Protein AF-A0A932JJ40-F1 (afdb_monomer_lite)

Sequence (281 aa):
MRSLLAMALSLVLFGGTTLVAQPYEGFRGMSLTFDSDRVFYLSPKDRVDVIVVFNRMGKTAKRQATSGTMLKMIRVIDLKPSESDPGKTIVYFQLNPAEAEFLEAASHYGSLWLSLRKAGDVEDAPMQFLNWSMILESELSIVRADAKPTQRILTRGGRASDAVLAEVGGRMRESYPALSVPLASDKAMFVRPGDRIDVLATVRAGTKSHPITVTVLQNIPVLDNRKSETEAGQNILLLALNFGEIQYAALAWDTAEIQILSRHKSDEQTSRRDPVNLDKW

Radius of gyration: 23.43 Å; chains: 1; bounding box: 99×76×43 Å

Foldseek 3Di:
DDDDDDPDPDDDPDDDPPPQADADPQKDKDKDKDFCLFCVLDDAFWFKWKKFWAWDQDPPRDTWIKMDGQDGRWGFRHKAQDPVANRMIITITIGHPVRNVSVVVRVVGGDMHIWTAAVPPPDDDDDDIDIPVCLVVVVVVVVPDPDDPPPPPPDDDDPPPDDDPDDDDNHDPDRFIKTKAKDFCVLCVPDAQQWFKWKKWWAAPDDPGDIDIDTLDGRWGWHHWAARPNDPRMIITIIGHHPVSVRSRVRRRVGTDMHMDIDDPVVVPPPDDDPDPPPPD

Secondary structure (DSSP, 8-state):
----S--------------PPPPPTT-EEEEEEEEGGGTTT--TT-EEEEEEEEEEE-SSS-EEEEEEEEEEEEEEEEEEE-SS-TTEEEEEEEE-HHHHHHHHHHHHHSEEEEEEPPTT---------EEHHHHHHHHHHHTTS----------S-----S--S---SS---SS--EEEEEEEHHHHTT--TT-EEEEEEEE-SSTTSPPEEEEEEEEEEEEEEEE-SSSTTEEEEEEE--HHHHHHHHHHHHHSEEEEEEEPGGGGGTT-PPP--GGG-

Structure (mmCIF, N/CA/C/O backbone):
data_AF-A0A932JJ40-F1
#
_entry.id   AF-A0A932JJ40-F1
#
loop_
_atom_site.group_PDB
_atom_site.id
_atom_site.type_symbol
_atom_site.label_atom_id
_atom_site.label_alt_id
_atom_site.label_comp_id
_atom_site.label_asym_id
_atom_site.label_entity_id
_atom_site.label_seq_id
_atom_site.pdbx_PDB_ins_code
_atom_site.Cartn_x
_atom_site.Cartn_y
_atom_site.Cartn_z
_atom_site.occupancy
_atom_site.B_iso_or_equiv
_atom_site.auth_seq_id
_atom_site.auth_comp_id
_atom_site.auth_asym_id
_atom_site.auth_atom_id
_atom_site.pdbx_PDB_model_num
ATOM 1 N N . MET A 1 1 ? 53.000 -48.593 1.238 1.00 44.38 1 MET A N 1
ATOM 2 C CA . MET A 1 1 ? 52.845 -47.208 0.741 1.00 44.38 1 MET A CA 1
ATOM 3 C C . MET A 1 1 ? 51.345 -46.941 0.624 1.00 44.38 1 MET A C 1
ATOM 5 O O . MET A 1 1 ? 50.766 -47.246 -0.399 1.00 44.38 1 MET A O 1
ATOM 9 N N . ARG A 1 2 ? 50.574 -46.761 1.703 1.00 35.88 2 ARG A N 1
ATOM 10 C CA . ARG A 1 2 ? 50.437 -45.566 2.560 1.00 35.88 2 ARG A CA 1
ATOM 11 C C . ARG A 1 2 ? 50.460 -44.237 1.794 1.00 35.88 2 ARG A C 1
ATOM 13 O O . ARG A 1 2 ? 51.531 -43.803 1.405 1.00 35.88 2 ARG A O 1
ATOM 20 N N . SER A 1 3 ? 49.275 -43.617 1.772 1.00 42.09 3 SER A N 1
ATOM 21 C CA . SER A 1 3 ? 49.006 -42.175 1.855 1.00 42.09 3 SER A CA 1
ATOM 22 C C . SER A 1 3 ? 49.379 -41.305 0.657 1.00 42.09 3 SER A C 1
ATOM 24 O O . SER A 1 3 ? 50.559 -41.153 0.378 1.00 42.09 3 SER A O 1
ATOM 26 N N . LEU A 1 4 ? 48.355 -40.681 0.054 1.00 37.31 4 LEU A N 1
ATOM 27 C CA . LEU A 1 4 ? 48.314 -39.325 -0.540 1.00 37.31 4 LEU A CA 1
ATOM 28 C C . LEU A 1 4 ? 47.417 -39.299 -1.787 1.00 37.31 4 LEU A C 1
ATOM 30 O O . LEU A 1 4 ? 47.923 -39.165 -2.889 1.00 37.31 4 LEU A O 1
ATOM 34 N N . LEU A 1 5 ? 46.091 -39.424 -1.637 1.00 36.44 5 LEU A N 1
ATOM 35 C CA . LEU A 1 5 ? 45.153 -38.832 -2.612 1.00 36.44 5 LEU A CA 1
ATOM 36 C C . LEU A 1 5 ? 43.708 -38.737 -2.081 1.00 36.44 5 LEU A C 1
ATOM 38 O O . LEU A 1 5 ? 42.746 -39.044 -2.774 1.00 36.44 5 LEU A O 1
ATOM 42 N N . ALA A 1 6 ? 43.539 -38.334 -0.824 1.00 40.09 6 ALA A N 1
ATOM 43 C CA . ALA A 1 6 ? 42.223 -38.038 -0.255 1.00 40.09 6 ALA A CA 1
ATOM 44 C C . ALA A 1 6 ? 42.314 -36.761 0.584 1.00 40.09 6 ALA A C 1
ATOM 46 O O . ALA A 1 6 ? 42.173 -36.790 1.800 1.00 40.09 6 ALA A O 1
ATOM 47 N N . MET A 1 7 ? 42.662 -35.640 -0.055 1.00 37.34 7 MET A N 1
ATOM 48 C CA . MET A 1 7 ? 42.667 -34.337 0.613 1.00 37.34 7 MET A CA 1
ATOM 49 C C . MET A 1 7 ? 42.581 -33.183 -0.397 1.00 37.34 7 MET A C 1
ATOM 51 O O . MET A 1 7 ? 43.520 -32.421 -0.572 1.00 37.34 7 MET A O 1
ATOM 55 N N . ALA A 1 8 ? 41.452 -33.080 -1.101 1.00 35.03 8 ALA A N 1
ATOM 56 C CA . ALA A 1 8 ? 41.041 -31.853 -1.796 1.00 35.03 8 ALA A CA 1
ATOM 57 C C . ALA A 1 8 ? 39.538 -31.892 -2.127 1.00 35.03 8 ALA A C 1
ATOM 59 O O . ALA A 1 8 ? 39.127 -31.659 -3.257 1.00 35.03 8 ALA A O 1
ATOM 60 N N . LEU A 1 9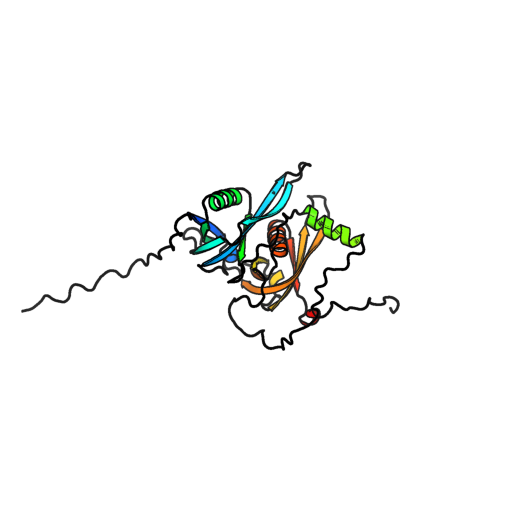 ? 38.700 -32.236 -1.149 1.00 35.97 9 LEU A N 1
ATOM 61 C CA . LEU A 1 9 ? 37.258 -32.017 -1.255 1.00 35.97 9 LEU A CA 1
ATOM 62 C C . LEU A 1 9 ? 36.716 -31.599 0.110 1.00 35.97 9 LEU A C 1
ATOM 64 O O . LEU A 1 9 ? 36.022 -32.338 0.795 1.00 35.97 9 LEU A O 1
ATOM 68 N N . SER A 1 10 ? 37.126 -30.411 0.536 1.00 35.56 10 SER A N 1
ATOM 69 C CA . SER A 1 10 ? 36.467 -29.688 1.618 1.00 35.56 10 SER A CA 1
ATOM 70 C C . SER A 1 10 ? 36.607 -28.199 1.325 1.00 35.56 10 SER A C 1
ATOM 72 O O . SER A 1 10 ? 37.383 -27.482 1.951 1.00 35.56 10 SER A O 1
ATOM 74 N N . LEU A 1 11 ? 35.919 -27.754 0.269 1.00 34.41 11 LEU A N 1
ATOM 75 C CA . LEU A 1 11 ? 35.698 -26.336 0.020 1.00 34.41 11 LEU A CA 1
ATOM 76 C C . LEU A 1 11 ? 34.328 -25.985 0.605 1.00 34.41 11 LEU A C 1
ATOM 78 O O . LEU A 1 11 ? 33.295 -26.164 -0.029 1.00 34.41 11 LEU A O 1
ATOM 82 N N . VAL A 1 12 ? 34.372 -25.609 1.882 1.00 35.66 12 VAL A N 1
ATOM 83 C CA . VAL A 1 12 ? 33.490 -24.675 2.594 1.00 35.66 12 VAL A CA 1
ATOM 84 C C . VAL A 1 12 ? 32.181 -24.334 1.861 1.00 35.66 12 VAL A C 1
ATOM 86 O O . VAL A 1 12 ? 32.089 -23.366 1.113 1.00 35.66 12 VAL A O 1
ATOM 89 N N . LEU A 1 13 ? 31.138 -25.113 2.150 1.00 39.47 13 LEU A N 1
ATOM 90 C CA . LEU A 1 13 ? 29.737 -24.711 2.013 1.00 39.47 13 LEU A CA 1
ATOM 91 C C . LEU A 1 13 ? 29.382 -23.796 3.193 1.00 39.47 13 LEU A C 1
ATOM 93 O O . LEU A 1 13 ? 28.785 -24.251 4.159 1.00 39.47 13 LEU A O 1
ATOM 97 N N . PHE A 1 14 ? 29.773 -22.524 3.150 1.00 39.38 14 PHE A N 1
ATOM 98 C CA . PHE A 1 14 ? 29.237 -21.503 4.056 1.00 39.38 14 PHE A CA 1
ATOM 99 C C . PHE A 1 14 ? 29.222 -20.143 3.357 1.00 39.38 14 PHE A C 1
ATOM 101 O O . PHE A 1 14 ? 30.263 -19.640 2.948 1.00 39.38 14 PHE A O 1
ATOM 108 N N . GLY A 1 15 ? 28.027 -19.557 3.246 1.00 34.84 15 GLY A N 1
ATOM 109 C CA . GLY A 1 15 ? 27.818 -18.190 2.766 1.00 34.84 15 GLY A CA 1
ATOM 110 C C . GLY A 1 15 ? 27.342 -18.111 1.320 1.00 34.84 15 GLY A C 1
ATOM 111 O O . GLY A 1 15 ? 28.085 -17.684 0.442 1.00 34.84 15 GLY A O 1
ATOM 112 N N . GLY A 1 16 ? 26.086 -18.489 1.067 1.00 36.50 16 GLY A N 1
ATOM 113 C CA . GLY A 1 16 ? 25.404 -18.107 -0.166 1.00 36.50 16 GLY A CA 1
ATOM 114 C C . GLY A 1 16 ? 25.260 -16.589 -0.206 1.00 36.50 16 GLY A C 1
ATOM 115 O O . GLY A 1 16 ? 24.314 -16.039 0.347 1.00 36.50 16 GLY A O 1
ATOM 116 N N . THR A 1 17 ? 26.209 -15.898 -0.831 1.00 40.22 17 THR A N 1
ATOM 117 C CA . THR A 1 17 ? 26.037 -14.505 -1.223 1.00 40.22 17 THR A CA 1
ATOM 118 C C . THR A 1 17 ? 24.987 -14.484 -2.325 1.00 40.22 17 THR A C 1
ATOM 120 O O . THR A 1 17 ? 25.280 -14.694 -3.500 1.00 40.22 17 THR A O 1
ATOM 123 N N . THR A 1 18 ? 23.724 -14.276 -1.953 1.00 49.81 18 THR A N 1
ATOM 124 C CA . THR A 1 18 ? 22.674 -13.968 -2.923 1.00 49.81 18 THR A CA 1
ATOM 125 C C . THR A 1 18 ? 23.066 -12.647 -3.573 1.00 49.81 18 THR A C 1
ATOM 127 O O . THR A 1 18 ? 22.883 -11.578 -2.976 1.00 49.81 18 THR A O 1
ATOM 130 N N . LEU A 1 19 ? 23.696 -12.736 -4.749 1.00 50.38 19 LEU A N 1
ATOM 131 C CA . LEU A 1 19 ? 24.023 -11.598 -5.595 1.00 50.38 19 LEU A CA 1
ATOM 132 C C . LEU A 1 19 ? 22.734 -10.803 -5.790 1.00 50.38 19 LEU A C 1
ATOM 134 O O . LEU A 1 19 ? 21.818 -11.266 -6.468 1.00 50.38 19 LEU A O 1
ATOM 138 N N . VAL A 1 20 ? 22.662 -9.626 -5.165 1.00 58.69 20 VAL A N 1
ATOM 139 C CA . VAL A 1 20 ? 21.628 -8.643 -5.489 1.00 58.69 20 VAL A CA 1
ATOM 140 C C . VAL A 1 20 ? 21.797 -8.363 -6.976 1.00 58.69 20 VAL A C 1
ATOM 142 O O . VAL A 1 20 ? 22.905 -8.040 -7.416 1.00 58.69 20 VAL A O 1
ATOM 145 N N . ALA A 1 21 ? 20.741 -8.573 -7.761 1.00 69.00 21 ALA A N 1
ATOM 146 C CA . ALA A 1 21 ? 20.813 -8.362 -9.200 1.00 69.00 21 ALA A CA 1
ATOM 147 C C . ALA A 1 21 ? 21.314 -6.933 -9.480 1.00 69.00 21 ALA A C 1
ATOM 149 O O . ALA A 1 21 ? 20.865 -5.970 -8.862 1.00 69.00 21 ALA A O 1
ATOM 150 N N . GLN A 1 22 ? 22.302 -6.782 -10.363 1.00 74.62 22 GLN A N 1
ATOM 151 C CA . GLN A 1 22 ? 22.843 -5.455 -10.650 1.00 74.62 22 GLN A CA 1
ATOM 152 C C . GLN A 1 22 ? 21.863 -4.645 -11.516 1.00 74.62 22 GLN A C 1
ATOM 154 O O . GLN A 1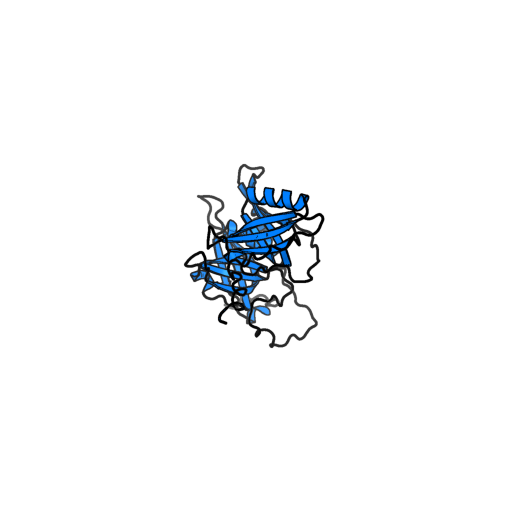 22 ? 21.221 -5.221 -12.401 1.00 74.62 22 GLN A O 1
ATOM 159 N N . PRO A 1 23 ? 21.741 -3.321 -11.295 1.00 78.25 23 PRO A N 1
ATOM 160 C CA . PRO A 1 23 ? 20.997 -2.440 -12.192 1.00 78.25 23 PRO A CA 1
ATOM 161 C C . PRO A 1 23 ? 21.565 -2.493 -13.616 1.00 78.25 23 PRO A C 1
ATOM 163 O O . PRO A 1 23 ? 22.769 -2.673 -13.798 1.00 78.25 23 PRO A O 1
ATOM 166 N N . TYR A 1 24 ? 20.720 -2.287 -14.631 1.00 80.62 24 TYR A N 1
ATOM 167 C CA . TYR A 1 24 ? 21.200 -2.119 -16.007 1.00 80.62 24 TYR A CA 1
ATOM 168 C C . TYR A 1 24 ? 22.056 -0.855 -16.165 1.00 80.62 24 TYR A C 1
ATOM 170 O O . TYR A 1 24 ? 21.987 0.079 -15.361 1.00 80.62 24 TYR A O 1
ATOM 178 N N . GLU A 1 25 ? 22.823 -0.803 -17.252 1.00 78.94 25 GLU A N 1
ATOM 179 C CA . GLU A 1 25 ? 23.567 0.391 -17.645 1.00 78.94 25 GLU A CA 1
ATOM 180 C C . GLU A 1 25 ? 22.641 1.619 -17.728 1.00 78.94 25 GLU A C 1
ATOM 182 O O . GLU A 1 25 ? 21.519 1.543 -18.230 1.00 78.94 25 GLU A O 1
ATOM 187 N N . GLY A 1 26 ? 23.090 2.748 -17.172 1.00 79.19 26 GLY A N 1
ATOM 188 C CA . GLY A 1 26 ? 22.300 3.982 -17.082 1.00 79.19 26 GLY A CA 1
ATOM 189 C C . GLY A 1 26 ? 21.305 4.044 -15.915 1.00 79.19 26 GLY A C 1
ATOM 190 O O . GLY A 1 26 ? 20.807 5.127 -15.612 1.00 79.19 26 GLY A O 1
ATOM 191 N N . PHE A 1 27 ? 21.068 2.937 -15.205 1.00 89.44 27 PHE A N 1
ATOM 192 C CA . PHE A 1 27 ? 20.221 2.898 -14.011 1.00 89.44 27 PHE A CA 1
ATOM 193 C C . PHE A 1 27 ? 21.052 2.935 -12.714 1.00 89.44 27 PHE A C 1
ATOM 195 O O . PHE A 1 27 ? 22.286 2.870 -12.702 1.00 89.44 27 PHE A O 1
ATOM 202 N N . ARG A 1 28 ? 20.355 3.105 -11.594 1.00 86.50 28 ARG A N 1
ATOM 203 C CA . ARG A 1 28 ? 20.842 3.120 -10.217 1.00 86.50 28 ARG A CA 1
ATOM 204 C C . ARG A 1 28 ? 20.049 2.094 -9.418 1.00 86.50 28 ARG A C 1
ATOM 206 O O . ARG A 1 28 ? 18.856 1.901 -9.649 1.00 86.50 28 ARG A O 1
ATOM 213 N N . GLY A 1 29 ? 20.737 1.427 -8.500 1.00 90.88 29 GLY A N 1
ATOM 214 C CA . GLY A 1 29 ? 20.112 0.597 -7.481 1.00 90.88 29 GLY A CA 1
ATOM 215 C C . GLY A 1 29 ? 19.870 1.457 -6.253 1.00 90.88 29 GLY A C 1
ATOM 216 O O . GLY A 1 29 ? 20.809 2.087 -5.773 1.00 90.88 29 GLY A O 1
ATOM 217 N N . MET A 1 30 ? 18.640 1.492 -5.760 1.00 94.19 30 MET A N 1
ATOM 218 C CA . MET A 1 30 ? 18.298 2.185 -4.519 1.00 94.19 30 MET A CA 1
ATOM 219 C C . MET A 1 30 ? 17.510 1.242 -3.622 1.00 94.19 30 MET A C 1
ATOM 221 O O . MET A 1 30 ? 16.666 0.500 -4.113 1.00 94.19 30 MET A O 1
ATOM 225 N N . SER A 1 31 ? 17.777 1.256 -2.322 1.00 94.00 31 SER A N 1
ATOM 226 C CA . SER A 1 31 ? 17.055 0.433 -1.353 1.00 94.00 31 SER A CA 1
ATOM 227 C C . SER A 1 31 ? 16.227 1.299 -0.420 1.00 94.00 31 SER A C 1
ATOM 229 O O . SER A 1 31 ? 16.754 2.264 0.129 1.00 94.00 31 SER A O 1
ATOM 231 N N . LEU A 1 32 ? 14.978 0.910 -0.182 1.00 95.06 32 LEU A N 1
ATOM 232 C CA . LEU A 1 32 ? 14.152 1.464 0.888 1.00 95.06 32 LEU A CA 1
ATOM 233 C C . LEU A 1 32 ? 13.601 0.343 1.760 1.00 95.06 32 LEU A C 1
ATOM 235 O O . LEU A 1 32 ? 13.390 -0.778 1.299 1.00 95.06 32 LEU A O 1
ATOM 239 N N . THR A 1 33 ? 13.342 0.671 3.017 1.00 95.19 33 THR A N 1
ATOM 240 C CA . THR A 1 33 ? 12.813 -0.267 4.002 1.00 95.19 33 THR A CA 1
ATOM 241 C C . THR A 1 33 ? 11.312 -0.056 4.160 1.00 95.19 33 THR A C 1
ATOM 243 O O . THR A 1 33 ? 10.865 1.060 4.414 1.00 95.19 33 THR A O 1
ATOM 246 N N . PHE A 1 34 ? 10.540 -1.133 4.045 1.00 94.75 34 PHE A N 1
ATOM 247 C CA . PHE A 1 34 ? 9.089 -1.150 4.233 1.00 94.75 34 PHE A CA 1
ATOM 248 C C . PHE A 1 34 ? 8.712 -2.146 5.326 1.00 94.75 34 PHE A C 1
ATOM 250 O O . PHE A 1 34 ? 9.488 -3.049 5.632 1.00 94.75 34 PHE A O 1
ATOM 257 N N . ASP A 1 35 ? 7.510 -2.019 5.887 1.00 93.62 35 ASP A N 1
ATOM 258 C CA . ASP A 1 35 ? 6.914 -3.101 6.680 1.00 93.62 35 ASP A CA 1
ATOM 259 C C . ASP A 1 35 ? 6.799 -4.351 5.807 1.00 93.62 35 ASP A C 1
ATOM 261 O O . ASP A 1 35 ? 6.310 -4.261 4.678 1.00 93.62 35 ASP A O 1
ATOM 265 N N . SER A 1 36 ? 7.230 -5.509 6.309 1.00 92.12 36 SER A N 1
ATOM 266 C CA . SER A 1 36 ? 7.169 -6.771 5.556 1.00 92.12 36 SER A CA 1
ATOM 267 C C . SER A 1 36 ? 5.750 -7.077 5.079 1.00 92.12 36 SER A C 1
ATOM 269 O O . SER A 1 36 ? 5.525 -7.456 3.928 1.00 92.12 36 SER A O 1
ATOM 271 N N . ASP A 1 37 ? 4.776 -6.765 5.922 1.00 91.50 37 ASP A N 1
ATOM 272 C CA . ASP A 1 37 ? 3.352 -6.867 5.638 1.00 91.50 37 ASP A CA 1
ATOM 273 C C . ASP A 1 37 ? 2.859 -5.943 4.513 1.00 91.50 37 ASP A C 1
ATOM 275 O O . ASP A 1 37 ? 1.828 -6.208 3.901 1.00 91.50 37 ASP A O 1
ATOM 279 N N . ARG A 1 38 ? 3.581 -4.869 4.182 1.00 90.56 38 ARG A N 1
ATOM 280 C CA . ARG A 1 38 ? 3.220 -3.976 3.068 1.00 90.56 38 ARG A CA 1
ATOM 281 C C . ARG A 1 38 ? 3.789 -4.410 1.723 1.00 90.56 38 ARG A C 1
ATOM 283 O O . ARG A 1 38 ? 3.469 -3.810 0.698 1.00 90.56 38 ARG A O 1
ATOM 290 N N . VAL A 1 39 ? 4.681 -5.397 1.714 1.00 93.38 39 VAL A N 1
ATOM 291 C CA . VAL A 1 39 ? 5.430 -5.786 0.510 1.00 93.38 39 VAL A CA 1
ATOM 292 C C . VAL A 1 39 ? 5.499 -7.295 0.298 1.00 93.38 39 VAL A C 1
ATOM 294 O O . VAL A 1 39 ? 6.135 -7.737 -0.652 1.00 93.38 39 VAL A O 1
ATOM 297 N N . PHE A 1 40 ? 4.809 -8.098 1.116 1.00 90.31 40 PHE A N 1
ATOM 298 C CA . PHE A 1 40 ? 4.851 -9.568 1.056 1.00 90.31 40 PHE A CA 1
ATOM 299 C C . PHE A 1 40 ? 4.470 -10.161 -0.310 1.00 90.31 40 PHE A C 1
ATOM 301 O O . PHE A 1 40 ? 4.797 -11.309 -0.601 1.00 90.31 40 PHE A O 1
ATOM 308 N N . TYR A 1 41 ? 3.689 -9.429 -1.106 1.00 90.00 41 TYR A N 1
ATOM 309 C CA . TYR A 1 41 ? 3.170 -9.869 -2.402 1.00 90.00 41 TYR A CA 1
ATOM 310 C C . TYR A 1 41 ? 4.106 -9.500 -3.556 1.00 90.00 41 TYR A C 1
ATOM 312 O O . TYR A 1 41 ? 3.840 -9.883 -4.693 1.00 90.00 41 TYR A O 1
ATOM 320 N N . LEU A 1 42 ? 5.181 -8.761 -3.273 1.00 94.06 42 LEU A N 1
ATOM 321 C CA . LEU A 1 42 ? 6.177 -8.382 -4.259 1.00 94.06 42 LEU A CA 1
ATOM 322 C C . LEU A 1 42 ? 7.204 -9.495 -4.452 1.00 94.06 42 LEU A C 1
ATOM 324 O O . LEU A 1 42 ? 7.635 -10.166 -3.516 1.00 94.06 42 LEU A O 1
ATOM 328 N N . SER A 1 43 ? 7.633 -9.648 -5.694 1.00 92.88 43 SER A N 1
ATOM 329 C CA . SER A 1 43 ? 8.696 -10.542 -6.126 1.00 92.88 43 SER A CA 1
ATOM 330 C C . SER A 1 43 ? 9.753 -9.776 -6.926 1.00 92.88 43 SER A C 1
ATOM 332 O O . SER A 1 43 ? 9.458 -8.749 -7.547 1.00 92.88 43 SER A O 1
ATOM 334 N N . PRO A 1 44 ? 11.002 -10.270 -6.980 1.00 92.44 44 PRO A N 1
ATOM 335 C CA . PRO A 1 44 ? 11.994 -9.735 -7.902 1.00 92.44 44 PRO A CA 1
ATOM 336 C C . PRO A 1 44 ? 11.452 -9.695 -9.337 1.00 92.44 44 PRO A C 1
ATOM 338 O O . PRO A 1 44 ? 10.836 -10.655 -9.804 1.00 9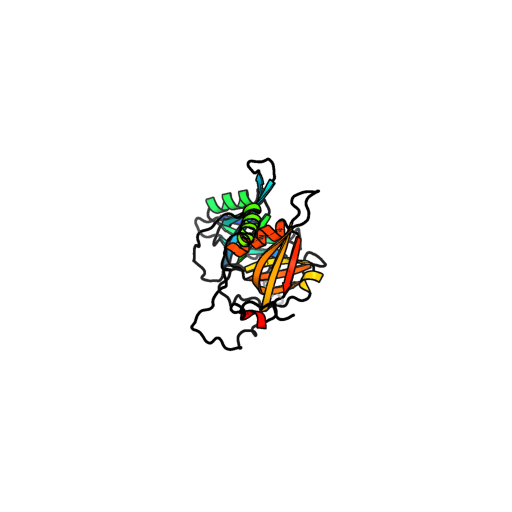2.44 44 PRO A O 1
ATOM 341 N N . LYS A 1 45 ? 11.760 -8.610 -10.057 1.00 89.88 45 LYS A N 1
ATOM 342 C CA . LYS A 1 45 ? 11.298 -8.258 -11.416 1.00 89.88 45 LYS A CA 1
ATOM 343 C C . LYS A 1 45 ? 9.878 -7.704 -11.517 1.00 89.88 45 LYS A C 1
ATOM 345 O O . LYS A 1 45 ? 9.508 -7.284 -12.620 1.00 89.88 45 LYS A O 1
ATOM 350 N N . ASP A 1 46 ? 9.131 -7.640 -10.420 1.00 92.69 46 ASP A N 1
ATOM 351 C CA . ASP A 1 46 ? 7.837 -6.970 -10.414 1.00 92.69 46 ASP A CA 1
ATOM 352 C C . ASP A 1 46 ? 7.970 -5.488 -10.769 1.00 92.69 46 ASP A C 1
ATOM 354 O O . ASP A 1 46 ? 9.028 -4.860 -10.628 1.00 92.69 46 ASP A O 1
ATOM 358 N N . ARG A 1 47 ? 6.873 -4.933 -11.279 1.00 92.25 47 ARG A N 1
ATOM 359 C CA . ARG A 1 47 ? 6.735 -3.512 -11.584 1.00 92.25 47 ARG A CA 1
ATOM 360 C C . ARG A 1 47 ? 5.785 -2.905 -10.572 1.00 92.25 47 ARG A C 1
ATOM 362 O O . ARG A 1 47 ? 4.690 -3.428 -10.385 1.00 92.25 47 ARG A O 1
ATOM 369 N N . VAL A 1 48 ? 6.193 -1.812 -9.948 1.00 94.06 48 VAL A N 1
ATOM 370 C CA . VAL A 1 48 ? 5.396 -1.135 -8.931 1.00 94.06 48 VAL A CA 1
ATOM 371 C C . VAL A 1 48 ? 5.233 0.341 -9.241 1.00 94.06 48 VAL A C 1
ATOM 373 O O . VAL A 1 48 ? 6.091 0.963 -9.870 1.00 94.06 48 VAL A O 1
ATOM 376 N N . ASP A 1 49 ? 4.136 0.894 -8.749 1.00 92.88 49 ASP A N 1
ATOM 377 C CA . ASP A 1 49 ? 3.971 2.332 -8.604 1.00 92.88 49 ASP A CA 1
ATOM 378 C C . ASP A 1 49 ? 4.279 2.717 -7.158 1.00 92.88 49 ASP A C 1
ATOM 380 O O . ASP A 1 49 ? 3.900 2.004 -6.226 1.00 92.88 49 ASP A O 1
ATOM 384 N N . VAL A 1 50 ? 4.976 3.838 -6.979 1.00 92.62 50 VAL A N 1
ATOM 385 C CA . VAL A 1 50 ? 5.299 4.402 -5.668 1.00 92.62 50 VAL A CA 1
ATOM 386 C C . VAL A 1 50 ? 4.331 5.538 -5.387 1.00 92.62 50 VAL A C 1
ATOM 388 O O . VAL A 1 50 ? 4.319 6.550 -6.092 1.00 92.62 50 VAL A O 1
ATOM 391 N N . ILE A 1 51 ? 3.531 5.377 -4.342 1.00 91.94 51 ILE A N 1
ATOM 392 C CA . ILE A 1 51 ? 2.595 6.379 -3.846 1.00 91.94 51 ILE A CA 1
ATOM 393 C C . ILE A 1 51 ? 3.181 6.981 -2.579 1.00 91.94 51 ILE A C 1
ATOM 395 O O . ILE A 1 51 ? 3.611 6.258 -1.687 1.00 91.94 51 ILE A O 1
ATOM 399 N N . VAL A 1 52 ? 3.185 8.305 -2.490 1.00 90.50 52 VAL A N 1
ATOM 400 C CA . VAL A 1 52 ? 3.526 9.015 -1.258 1.00 90.50 52 VAL A CA 1
ATOM 401 C C . VAL A 1 52 ? 2.267 9.607 -0.653 1.00 90.50 52 VAL A C 1
ATOM 403 O O . VAL A 1 52 ? 1.420 10.156 -1.362 1.00 90.50 52 VAL A O 1
ATOM 406 N N . VAL A 1 53 ? 2.161 9.509 0.665 1.00 89.00 53 VAL A N 1
ATOM 407 C CA . VAL A 1 53 ? 1.160 10.197 1.473 1.00 89.00 53 VAL A CA 1
ATOM 408 C C . VAL A 1 53 ? 1.890 11.173 2.381 1.00 89.00 53 VAL A C 1
ATOM 410 O O . VAL A 1 53 ? 2.764 10.780 3.148 1.00 89.00 53 VAL A O 1
ATOM 413 N N . PHE A 1 54 ? 1.568 12.458 2.276 1.00 85.44 54 PHE A N 1
ATOM 414 C CA . PHE A 1 54 ? 2.231 13.509 3.043 1.00 85.44 54 PHE A CA 1
ATOM 415 C C . PHE A 1 54 ? 1.260 14.618 3.434 1.00 85.44 54 PHE A C 1
ATOM 417 O O . PHE A 1 54 ? 0.197 14.814 2.841 1.00 85.44 54 PHE A O 1
ATOM 424 N N . ASN A 1 55 ? 1.647 15.391 4.444 1.00 83.44 55 ASN A N 1
ATOM 425 C CA . ASN A 1 55 ? 0.865 16.527 4.909 1.00 83.44 55 ASN A CA 1
ATOM 426 C C . ASN A 1 55 ? 1.291 17.804 4.184 1.00 83.44 55 ASN A C 1
ATOM 428 O O . ASN A 1 55 ? 2.396 18.308 4.377 1.00 83.44 55 ASN A O 1
ATOM 432 N N . ARG A 1 56 ? 0.383 18.376 3.395 1.00 78.06 56 ARG A N 1
ATOM 433 C CA . ARG A 1 56 ? 0.573 19.675 2.752 1.00 78.06 56 ARG A CA 1
ATOM 434 C C . ARG A 1 56 ? 0.034 20.795 3.642 1.00 78.06 56 ARG A C 1
ATOM 436 O O . ARG A 1 56 ? -1.062 20.704 4.193 1.00 78.06 56 ARG A O 1
ATOM 443 N N . MET A 1 57 ? 0.787 21.887 3.755 1.00 68.75 57 MET A N 1
ATOM 444 C CA . MET A 1 57 ? 0.285 23.140 4.327 1.00 68.75 57 MET A CA 1
ATOM 445 C C . MET A 1 57 ? -0.648 23.810 3.310 1.00 68.75 57 MET A C 1
ATOM 447 O O . MET A 1 57 ? -0.217 24.167 2.211 1.00 68.75 57 MET A O 1
ATOM 451 N N . GLY A 1 58 ? -1.931 23.944 3.650 1.00 64.19 58 GLY A N 1
ATOM 452 C CA . GLY A 1 58 ? -2.895 24.678 2.830 1.00 64.19 58 GLY A CA 1
ATOM 453 C C . GLY A 1 58 ? -2.690 26.199 2.886 1.00 64.19 58 GLY A C 1
ATOM 454 O O . GLY A 1 58 ? -1.891 26.709 3.669 1.00 64.19 58 GLY A O 1
ATOM 455 N N . LYS A 1 59 ? -3.457 26.946 2.073 1.00 61.91 59 LYS A N 1
ATOM 456 C CA . LYS A 1 59 ? -3.489 28.428 2.118 1.00 61.91 59 LYS A CA 1
ATOM 457 C C . LYS A 1 59 ? -3.939 28.950 3.486 1.00 61.91 59 LYS A C 1
ATOM 459 O O . LYS A 1 59 ? -3.435 29.946 3.987 1.00 61.91 59 LYS A O 1
ATOM 464 N N . THR A 1 60 ? -4.891 28.256 4.094 1.00 57.62 60 THR A N 1
ATOM 465 C CA . THR A 1 60 ? -5.172 28.337 5.526 1.00 57.62 60 THR A CA 1
ATOM 466 C C . THR A 1 60 ? -4.208 27.402 6.244 1.00 57.62 60 THR A C 1
ATOM 468 O O . THR A 1 60 ? -4.057 26.278 5.776 1.00 57.62 60 THR A O 1
ATOM 471 N N . ALA A 1 61 ? -3.636 27.803 7.384 1.00 59.03 61 ALA A N 1
ATOM 472 C CA . ALA A 1 61 ? -2.643 27.057 8.184 1.00 59.03 61 ALA A CA 1
ATOM 473 C C . ALA A 1 61 ? -3.074 25.655 8.700 1.00 59.03 61 ALA A C 1
ATOM 475 O O . ALA A 1 61 ? -2.479 25.103 9.623 1.00 59.03 61 ALA A O 1
ATOM 476 N N . LYS A 1 62 ? -4.124 25.064 8.130 1.00 67.19 62 LYS A N 1
ATOM 477 C CA . LYS A 1 62 ? -4.531 23.679 8.317 1.00 67.19 62 LYS A CA 1
ATOM 478 C C . LYS A 1 62 ? -3.653 22.766 7.458 1.00 67.19 62 LYS A C 1
ATOM 480 O O . LYS A 1 62 ? -3.501 22.977 6.253 1.00 67.19 62 LYS A O 1
ATOM 485 N N . ARG A 1 63 ? -3.106 21.734 8.097 1.00 71.94 63 ARG A N 1
ATOM 486 C CA . ARG A 1 63 ? -2.449 20.611 7.424 1.00 71.94 63 ARG A CA 1
ATOM 487 C C . ARG A 1 63 ? -3.517 19.766 6.732 1.00 71.94 63 ARG A C 1
ATOM 489 O O . ARG A 1 63 ? -4.520 19.428 7.356 1.00 71.94 63 ARG A O 1
ATOM 496 N N . GLN A 1 64 ? -3.310 19.464 5.458 1.00 76.44 64 GLN A N 1
ATOM 497 C CA . GLN A 1 64 ? -4.158 18.571 4.676 1.00 76.44 64 GLN A CA 1
ATOM 498 C C . GLN A 1 64 ? -3.317 17.401 4.192 1.00 76.44 64 GLN A C 1
ATOM 500 O O . GLN A 1 64 ? -2.329 17.597 3.481 1.00 76.44 64 GLN A O 1
ATOM 505 N N . ALA A 1 65 ? -3.722 16.190 4.557 1.00 81.94 65 ALA A N 1
ATOM 506 C CA . ALA A 1 65 ? -3.114 15.002 3.998 1.00 81.94 65 ALA A CA 1
ATOM 507 C C . ALA A 1 65 ? -3.449 14.905 2.503 1.00 81.94 65 ALA A C 1
ATOM 509 O O . ALA A 1 65 ? -4.585 15.138 2.074 1.00 81.94 65 ALA A O 1
ATOM 510 N N . THR A 1 66 ? -2.419 14.636 1.713 1.00 82.88 66 THR A N 1
ATOM 511 C CA . THR A 1 66 ? -2.460 14.535 0.256 1.00 82.88 66 THR A CA 1
ATOM 512 C C . THR A 1 66 ? -1.727 13.261 -0.136 1.00 82.88 66 THR A C 1
ATOM 514 O O . THR A 1 66 ? -0.678 12.960 0.434 1.00 82.88 66 THR A O 1
ATOM 517 N N . SER A 1 67 ? -2.267 12.528 -1.103 1.00 85.19 67 SER A N 1
ATOM 518 C CA . SER A 1 67 ? -1.578 11.405 -1.727 1.00 85.19 67 SER A CA 1
ATOM 519 C C . SER A 1 67 ? -1.306 11.690 -3.197 1.00 85.19 67 SER A C 1
ATOM 521 O O . SER A 1 67 ? -2.003 12.464 -3.862 1.00 85.19 67 SER A O 1
ATOM 523 N N . GLY A 1 68 ? -0.241 11.081 -3.698 1.00 83.00 68 GLY A N 1
ATOM 524 C CA . GLY A 1 68 ? 0.098 11.132 -5.107 1.00 83.00 68 GLY A CA 1
ATOM 525 C C . GLY A 1 68 ? 1.029 10.000 -5.484 1.00 83.00 68 GLY A C 1
ATOM 526 O O . GLY A 1 68 ? 1.944 9.653 -4.737 1.00 83.00 68 GLY A O 1
ATOM 527 N N . THR A 1 69 ? 0.810 9.431 -6.661 1.00 86.75 69 THR A N 1
ATOM 528 C CA . THR A 1 69 ? 1.785 8.537 -7.280 1.00 86.75 69 THR A CA 1
ATOM 529 C C . THR A 1 69 ? 2.974 9.371 -7.754 1.00 86.75 69 THR A C 1
ATOM 531 O O . THR A 1 69 ? 2.829 10.227 -8.624 1.00 86.75 69 THR A O 1
ATOM 534 N N . MET A 1 70 ? 4.140 9.136 -7.160 1.00 86.00 70 MET A N 1
ATOM 535 C CA . MET A 1 70 ? 5.377 9.853 -7.482 1.00 86.00 70 MET A CA 1
ATOM 536 C C . MET A 1 70 ? 6.134 9.185 -8.614 1.00 86.00 70 MET A C 1
ATOM 538 O O . MET A 1 70 ? 6.623 9.863 -9.511 1.00 86.00 70 MET A O 1
ATOM 542 N N . LEU A 1 71 ? 6.209 7.856 -8.579 1.00 89.62 71 LEU A N 1
ATOM 543 C CA . LEU A 1 71 ? 6.910 7.065 -9.578 1.00 89.62 71 LEU A CA 1
ATOM 544 C C . LEU A 1 71 ? 6.004 5.954 -10.084 1.00 89.62 71 LEU A C 1
ATOM 546 O O . LEU A 1 71 ? 5.214 5.390 -9.326 1.00 89.62 71 LEU A O 1
ATOM 550 N N . LYS A 1 72 ? 6.147 5.627 -11.363 1.00 89.88 72 LYS A N 1
ATOM 551 C CA . LYS A 1 72 ? 5.379 4.579 -12.025 1.00 89.88 72 LYS A CA 1
ATOM 552 C C . LYS A 1 72 ? 6.294 3.555 -12.659 1.00 89.88 72 LYS A C 1
ATOM 554 O O . LYS A 1 72 ? 7.380 3.892 -13.117 1.00 89.88 72 LYS A O 1
ATOM 559 N N . MET A 1 73 ? 5.812 2.319 -12.747 1.00 90.00 73 MET A N 1
ATOM 560 C CA . MET A 1 73 ? 6.483 1.233 -13.472 1.00 90.00 73 MET A CA 1
ATOM 561 C C . MET A 1 73 ? 7.929 0.977 -13.012 1.00 90.00 73 MET A C 1
ATOM 563 O O . MET A 1 73 ? 8.775 0.487 -13.775 1.00 90.00 73 MET A O 1
ATOM 567 N N . ILE A 1 74 ? 8.214 1.250 -11.742 1.00 92.69 74 ILE A N 1
ATOM 568 C CA . ILE A 1 74 ? 9.525 1.030 -11.148 1.00 92.69 74 ILE A CA 1
ATOM 569 C C . ILE A 1 74 ? 9.756 -0.466 -11.008 1.00 92.69 74 ILE A C 1
ATOM 571 O O . ILE A 1 74 ? 8.888 -1.204 -10.545 1.00 92.69 74 ILE A O 1
ATOM 575 N N . ARG A 1 75 ? 10.925 -0.941 -11.441 1.00 93.00 75 ARG A N 1
ATOM 576 C CA . ARG A 1 75 ? 11.272 -2.357 -11.313 1.00 93.00 75 ARG A CA 1
ATOM 577 C C . ARG A 1 75 ? 11.829 -2.635 -9.930 1.00 93.00 75 ARG A C 1
ATOM 579 O O . ARG A 1 75 ? 12.785 -1.987 -9.509 1.00 93.00 75 ARG A O 1
ATOM 586 N N . VAL A 1 76 ? 11.300 -3.673 -9.297 1.00 94.56 76 VAL A N 1
ATOM 587 C CA . VAL A 1 76 ? 11.917 -4.286 -8.127 1.00 94.56 76 VAL A CA 1
ATOM 588 C C . VAL A 1 76 ? 13.038 -5.211 -8.600 1.00 94.56 76 VAL A C 1
ATOM 590 O O . VAL A 1 76 ? 12.827 -6.112 -9.412 1.00 94.56 76 VAL A O 1
ATOM 593 N N . ILE A 1 77 ? 14.253 -4.945 -8.142 1.00 93.56 77 ILE A N 1
ATOM 594 C CA . ILE A 1 77 ? 15.455 -5.734 -8.417 1.00 93.56 77 ILE A CA 1
ATOM 595 C C . ILE A 1 77 ? 15.468 -6.971 -7.529 1.00 93.56 77 ILE A C 1
ATOM 597 O O . ILE A 1 77 ? 15.669 -8.081 -8.017 1.00 93.56 77 ILE A O 1
ATOM 601 N N . ASP A 1 78 ? 15.275 -6.754 -6.232 1.00 94.62 78 ASP A N 1
ATOM 602 C CA . ASP A 1 78 ? 15.390 -7.765 -5.191 1.00 94.62 78 ASP A CA 1
ATOM 603 C C . ASP A 1 78 ? 14.619 -7.309 -3.945 1.00 94.62 78 ASP A C 1
ATOM 605 O O . ASP A 1 78 ? 14.316 -6.121 -3.796 1.00 94.62 78 ASP A O 1
ATOM 609 N N . LEU A 1 79 ? 14.318 -8.242 -3.046 1.00 94.81 79 LEU A N 1
ATOM 610 C CA . LEU A 1 79 ? 13.741 -7.958 -1.736 1.00 94.81 79 LEU A CA 1
ATOM 611 C C . LEU A 1 79 ? 14.421 -8.839 -0.696 1.00 94.81 79 LEU A C 1
ATOM 613 O O . LEU A 1 79 ? 14.587 -10.039 -0.911 1.00 94.81 79 LEU A O 1
ATOM 617 N N . LYS A 1 80 ? 14.787 -8.263 0.448 1.00 94.31 80 LYS A N 1
ATOM 618 C CA . LYS A 1 80 ? 15.407 -9.007 1.550 1.00 94.31 80 LYS A CA 1
ATOM 619 C C . LYS A 1 80 ? 14.781 -8.609 2.881 1.00 94.31 80 LYS A C 1
ATOM 621 O O . LYS A 1 80 ? 14.596 -7.414 3.107 1.00 94.31 80 LYS A O 1
ATOM 626 N N . PRO A 1 81 ? 14.460 -9.558 3.775 1.00 93.19 81 PRO A N 1
ATOM 627 C CA . PRO A 1 81 ? 14.155 -9.224 5.162 1.00 93.19 81 PRO A CA 1
ATOM 628 C C . PRO A 1 81 ? 15.298 -8.402 5.763 1.00 93.19 81 PRO A C 1
ATOM 630 O O . PRO A 1 81 ? 16.468 -8.663 5.475 1.00 93.19 81 PRO A O 1
ATOM 633 N N . SER A 1 82 ? 14.968 -7.394 6.562 1.00 92.88 82 SER A N 1
ATOM 634 C CA . SER A 1 82 ? 15.976 -6.606 7.259 1.00 92.88 82 SER A CA 1
ATOM 635 C C . SER A 1 82 ? 16.579 -7.439 8.387 1.00 92.88 82 SER A C 1
ATOM 637 O O . SER A 1 82 ? 15.864 -7.942 9.250 1.00 92.88 82 SER A O 1
ATOM 639 N N . GLU A 1 83 ? 17.905 -7.568 8.410 1.00 90.44 83 GLU A N 1
ATOM 640 C CA . GLU A 1 83 ? 18.605 -8.284 9.485 1.00 90.44 83 GLU A CA 1
ATOM 641 C C . GLU A 1 83 ? 18.484 -7.562 10.835 1.00 90.44 83 GLU A C 1
ATOM 643 O O . GLU A 1 83 ? 18.516 -8.197 11.886 1.00 90.44 83 GLU A O 1
ATOM 648 N N . SER A 1 84 ? 18.337 -6.233 10.812 1.00 90.56 84 SER A N 1
ATOM 649 C CA . SER A 1 84 ? 18.222 -5.407 12.015 1.00 90.56 84 SER A CA 1
ATOM 650 C C . SER A 1 84 ? 16.793 -5.281 12.543 1.00 90.56 84 SER A C 1
ATOM 652 O O . SER A 1 84 ? 16.616 -4.943 13.711 1.00 90.56 84 SER A O 1
ATOM 654 N N . ASP A 1 85 ? 15.785 -5.539 11.705 1.00 91.12 85 ASP A N 1
ATOM 655 C CA . ASP A 1 85 ? 14.371 -5.409 12.061 1.00 91.12 85 ASP A CA 1
ATOM 656 C C . ASP A 1 85 ? 13.548 -6.503 11.356 1.00 91.12 85 ASP A C 1
ATOM 658 O O . ASP A 1 85 ? 13.185 -6.342 10.188 1.00 91.12 85 ASP A O 1
ATOM 662 N N . PRO A 1 86 ? 13.243 -7.620 12.044 1.00 87.50 86 PRO A N 1
ATOM 663 C CA . PRO A 1 86 ? 12.529 -8.753 11.459 1.00 87.50 86 PRO A CA 1
ATOM 664 C C . PRO A 1 86 ? 11.143 -8.418 10.894 1.00 87.50 86 PRO A C 1
ATOM 666 O O . PRO A 1 86 ? 10.627 -9.191 10.092 1.00 87.50 86 PRO A O 1
ATOM 669 N N . GLY A 1 87 ? 10.535 -7.294 11.297 1.00 91.00 87 GLY A N 1
ATOM 670 C CA . GLY A 1 87 ? 9.250 -6.838 10.763 1.00 91.00 87 GLY A CA 1
ATOM 671 C C . GLY A 1 87 ? 9.363 -5.984 9.499 1.00 91.00 87 GLY A C 1
ATOM 672 O O . GLY A 1 87 ? 8.362 -5.444 9.020 1.00 91.00 87 GLY A O 1
ATOM 673 N N . LYS A 1 88 ? 10.576 -5.812 8.970 1.00 93.75 88 LYS A N 1
ATOM 674 C CA . LYS A 1 88 ? 10.842 -4.970 7.810 1.00 93.75 88 LYS A CA 1
ATOM 675 C C . LYS A 1 88 ? 11.453 -5.758 6.667 1.00 93.75 88 LYS A C 1
ATOM 677 O O . LYS A 1 88 ? 12.257 -6.671 6.841 1.00 93.75 88 LYS A O 1
ATOM 682 N N . THR A 1 89 ? 11.149 -5.312 5.460 1.00 95.19 89 THR A N 1
ATOM 683 C CA . THR A 1 89 ? 11.738 -5.809 4.224 1.00 95.19 89 THR A CA 1
ATOM 684 C C . THR A 1 89 ? 12.388 -4.651 3.481 1.00 95.19 89 THR A C 1
ATOM 686 O O . THR A 1 89 ? 11.770 -3.618 3.224 1.00 95.19 89 THR A O 1
ATOM 689 N N . ILE A 1 90 ? 13.655 -4.834 3.130 1.00 96.06 90 ILE A N 1
ATOM 690 C CA . ILE A 1 90 ? 14.415 -3.948 2.259 1.00 96.06 90 ILE A CA 1
ATOM 691 C C . ILE A 1 90 ? 14.044 -4.294 0.819 1.00 96.06 90 ILE A C 1
ATOM 693 O O . ILE A 1 90 ? 14.263 -5.418 0.364 1.00 96.06 90 ILE A O 1
ATOM 697 N N . VAL A 1 91 ? 13.487 -3.326 0.101 1.00 96.19 91 VAL A N 1
ATOM 698 C CA . VAL A 1 91 ? 13.132 -3.440 -1.313 1.00 96.19 91 VAL A CA 1
ATOM 699 C C . VAL A 1 91 ? 14.172 -2.690 -2.129 1.00 96.19 91 VAL A C 1
ATOM 701 O O . VAL A 1 91 ? 14.405 -1.501 -1.910 1.00 96.19 91 VAL A O 1
ATOM 704 N N . TYR A 1 92 ? 14.797 -3.388 -3.073 1.00 95.88 92 TYR A N 1
ATOM 705 C CA . TYR A 1 92 ? 15.779 -2.823 -3.988 1.00 95.88 92 TYR A CA 1
ATOM 706 C C . TYR A 1 92 ? 15.089 -2.452 -5.298 1.00 95.88 92 TYR A C 1
ATOM 708 O O . TYR A 1 92 ? 14.499 -3.303 -5.960 1.00 95.88 92 TYR A O 1
ATOM 716 N N . PHE A 1 93 ? 15.184 -1.191 -5.698 1.00 95.00 93 PHE A N 1
ATOM 717 C CA . PHE A 1 93 ? 14.597 -0.648 -6.915 1.00 95.00 93 PHE A CA 1
ATOM 718 C C . PHE A 1 93 ? 15.649 -0.368 -7.974 1.00 95.00 93 PHE A C 1
ATOM 720 O O . PHE A 1 93 ? 16.783 0.009 -7.673 1.00 95.00 93 PHE A O 1
ATOM 727 N N . GLN A 1 94 ? 15.229 -0.494 -9.228 1.00 92.94 94 GLN A N 1
ATOM 728 C CA . GLN A 1 94 ? 15.969 -0.020 -10.383 1.00 92.94 94 GLN A CA 1
ATOM 729 C C . GLN A 1 94 ? 15.378 1.309 -10.843 1.00 92.94 94 GLN A C 1
ATOM 731 O O . GLN A 1 94 ? 14.233 1.345 -11.294 1.00 92.94 94 GLN A O 1
ATOM 736 N N . LEU A 1 95 ? 16.175 2.368 -10.759 1.00 91.56 95 LEU A N 1
ATOM 737 C CA . LEU A 1 95 ? 15.746 3.745 -11.000 1.00 91.56 95 LEU A CA 1
ATOM 738 C C . LEU A 1 95 ? 16.702 4.428 -11.970 1.00 91.56 95 LEU A C 1
ATOM 740 O O . LEU A 1 95 ? 17.898 4.145 -11.960 1.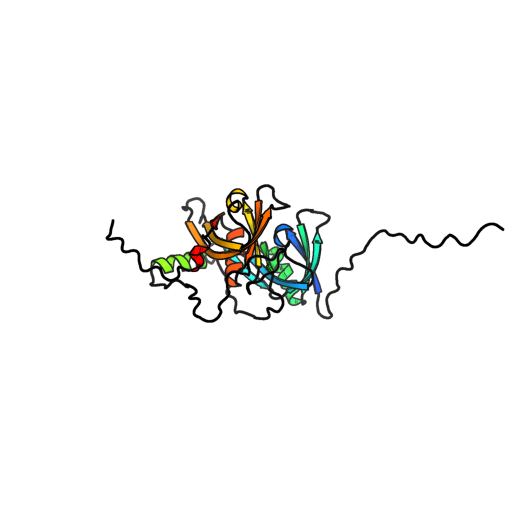00 91.56 95 LEU A O 1
ATOM 744 N N . ASN A 1 96 ? 16.219 5.335 -12.806 1.00 90.19 96 ASN A N 1
ATOM 745 C CA . ASN A 1 96 ? 17.108 6.301 -13.445 1.00 90.19 96 ASN A CA 1
ATOM 746 C C . ASN A 1 96 ? 17.574 7.357 -12.405 1.00 90.19 96 ASN A C 1
ATOM 748 O O . ASN A 1 96 ? 17.032 7.408 -11.298 1.00 90.19 96 ASN A O 1
ATOM 752 N N . PRO A 1 97 ? 18.585 8.196 -12.705 1.00 89.81 97 PRO A N 1
ATOM 753 C CA . PRO A 1 97 ? 19.088 9.177 -11.739 1.00 89.81 97 PRO A CA 1
ATOM 754 C C . PRO A 1 97 ? 18.019 10.137 -11.193 1.00 89.81 97 PRO A C 1
ATOM 756 O O . PRO A 1 97 ? 17.981 10.369 -9.990 1.00 89.81 97 PRO A O 1
ATOM 759 N N . ALA A 1 98 ? 17.117 10.634 -12.045 1.00 83.56 98 ALA A N 1
ATOM 760 C CA . ALA A 1 98 ? 16.052 11.541 -11.619 1.00 83.56 98 ALA A CA 1
ATOM 761 C C . ALA A 1 98 ? 15.032 10.829 -10.714 1.00 83.56 98 ALA A C 1
ATOM 763 O O . ALA A 1 98 ? 14.647 11.355 -9.676 1.00 83.56 98 ALA A O 1
ATOM 764 N N . GLU A 1 99 ? 14.624 9.608 -11.067 1.00 90.00 99 GLU A N 1
ATOM 765 C CA . GLU A 1 99 ? 13.717 8.789 -10.253 1.00 90.00 99 GLU A CA 1
ATOM 766 C C . GLU A 1 99 ? 14.309 8.482 -8.871 1.00 90.00 99 GLU A C 1
ATOM 768 O O . GLU A 1 99 ? 13.576 8.493 -7.886 1.00 90.00 99 GLU A O 1
ATOM 773 N N . ALA A 1 100 ? 15.622 8.245 -8.781 1.00 89.38 100 ALA A N 1
ATOM 774 C CA . ALA A 1 100 ? 16.307 8.024 -7.508 1.00 89.38 100 ALA A CA 1
ATOM 775 C C . ALA A 1 100 ? 16.272 9.269 -6.610 1.00 89.38 100 ALA A C 1
ATOM 777 O O . ALA A 1 100 ? 15.954 9.160 -5.428 1.00 89.38 100 ALA A O 1
ATOM 778 N N . GLU A 1 101 ? 16.530 10.454 -7.171 1.00 83.19 101 GLU A N 1
ATOM 779 C CA . GLU A 1 101 ? 16.421 11.722 -6.438 1.00 83.19 101 GLU A CA 1
ATOM 780 C C . GLU A 1 101 ? 14.989 11.970 -5.945 1.00 83.19 101 GLU A C 1
ATOM 782 O O . GLU A 1 101 ? 14.783 12.326 -4.783 1.00 83.19 101 GLU A O 1
ATOM 787 N N . PHE A 1 102 ? 13.990 11.730 -6.801 1.00 87.19 102 PHE A N 1
ATOM 788 C CA . PHE A 1 102 ? 12.583 11.865 -6.424 1.00 87.19 102 PHE A CA 1
ATOM 789 C C . PHE A 1 102 ? 12.170 10.869 -5.341 1.00 87.19 102 PHE A C 1
ATOM 791 O O . PHE A 1 102 ? 11.452 11.253 -4.417 1.00 87.19 102 PHE A O 1
ATOM 798 N N . LEU A 1 103 ? 12.606 9.610 -5.436 1.00 90.44 103 LEU A N 1
ATOM 799 C CA . LEU A 1 103 ? 12.272 8.586 -4.450 1.00 90.44 103 LEU A CA 1
ATOM 800 C C . LEU A 1 103 ? 12.877 8.906 -3.081 1.00 90.44 103 LEU A C 1
ATOM 802 O O . LEU A 1 103 ? 12.178 8.816 -2.072 1.00 90.44 103 LEU A O 1
ATOM 806 N N . GLU A 1 104 ? 14.147 9.316 -3.055 1.00 89.94 104 GLU A N 1
ATOM 807 C CA . GLU A 1 104 ? 14.829 9.724 -1.827 1.00 89.94 104 GLU A CA 1
ATOM 808 C C . GLU A 1 104 ? 14.099 10.899 -1.185 1.00 89.94 104 GLU A C 1
ATOM 810 O O . GLU A 1 104 ? 13.692 10.817 -0.028 1.00 89.94 104 GLU A O 1
ATOM 815 N N . ALA A 1 105 ? 13.829 11.954 -1.958 1.00 85.50 105 ALA A N 1
ATOM 816 C CA . ALA A 1 105 ? 13.082 13.106 -1.476 1.00 85.50 105 ALA A CA 1
ATOM 817 C C . ALA A 1 105 ? 11.709 12.697 -0.917 1.00 85.50 105 ALA A C 1
ATOM 819 O O . ALA A 1 105 ? 11.352 13.094 0.191 1.00 85.50 105 ALA A O 1
ATOM 820 N N . ALA A 1 106 ? 10.953 11.868 -1.644 1.00 85.81 106 ALA A N 1
ATOM 821 C CA . ALA A 1 106 ? 9.632 11.412 -1.222 1.00 85.81 106 ALA A CA 1
ATOM 822 C C . ALA A 1 106 ? 9.672 10.644 0.109 1.00 85.81 106 ALA A C 1
ATOM 824 O O . ALA A 1 106 ? 8.770 10.821 0.929 1.00 85.81 106 ALA A O 1
ATOM 825 N N . SER A 1 107 ? 10.727 9.859 0.352 1.00 89.56 107 SER A N 1
ATOM 826 C CA . SER A 1 107 ? 10.897 9.109 1.603 1.00 89.56 107 SER A CA 1
ATOM 827 C C . SER A 1 107 ? 11.067 10.004 2.839 1.00 89.56 107 SER A C 1
ATOM 829 O O . SER A 1 107 ? 10.696 9.602 3.939 1.00 89.56 107 SER A O 1
ATOM 831 N N . HIS A 1 108 ? 11.545 11.243 2.663 1.00 86.31 108 HIS A N 1
ATOM 832 C CA . HIS A 1 108 ? 11.667 12.229 3.745 1.00 86.31 108 HIS A CA 1
ATOM 833 C C . HIS A 1 108 ? 10.386 13.037 3.985 1.00 86.31 108 HIS A C 1
ATOM 835 O O . HIS A 1 108 ? 10.230 13.639 5.048 1.00 86.31 108 HIS A O 1
ATOM 841 N N . TYR A 1 109 ? 9.466 13.086 3.015 1.00 82.38 109 TYR A N 1
ATOM 842 C CA . TYR A 1 109 ? 8.261 13.920 3.105 1.00 82.38 109 TYR A CA 1
ATOM 843 C C . TYR A 1 109 ? 7.045 13.205 3.701 1.00 82.38 109 TYR A C 1
ATOM 845 O O . TYR A 1 109 ? 6.131 13.884 4.183 1.00 82.38 109 TYR A O 1
ATOM 853 N N . GLY A 1 110 ? 7.002 11.871 3.681 1.00 86.38 110 GLY A N 1
ATOM 854 C CA . GLY A 1 110 ? 5.858 11.133 4.209 1.00 86.38 110 GLY A CA 1
ATOM 855 C C . GLY A 1 110 ? 5.929 9.616 4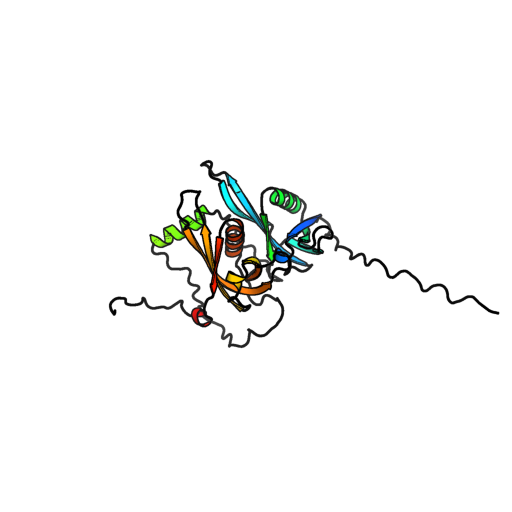.058 1.00 86.38 110 GLY A C 1
ATOM 856 O O . GLY A 1 110 ? 6.989 9.043 3.818 1.00 86.38 110 GLY A O 1
ATOM 857 N N . SER A 1 111 ? 4.776 8.966 4.217 1.00 91.12 111 SER A N 1
ATOM 858 C CA . SER A 1 111 ? 4.632 7.512 4.132 1.00 91.12 111 SER A CA 1
ATOM 859 C C . SER A 1 111 ? 4.637 7.058 2.675 1.00 91.12 111 SER A C 1
ATOM 861 O O . SER A 1 111 ? 3.861 7.561 1.859 1.00 91.12 111 SER A O 1
ATOM 863 N N . LEU A 1 112 ? 5.466 6.066 2.350 1.00 93.75 112 LEU A N 1
ATOM 864 C CA . LEU A 1 112 ? 5.495 5.446 1.027 1.00 93.75 112 LEU A CA 1
ATOM 865 C C . LEU A 1 112 ? 4.665 4.159 0.994 1.00 93.75 112 LEU A C 1
ATOM 867 O O . LEU A 1 112 ? 4.718 3.332 1.905 1.00 93.75 112 LEU A O 1
ATOM 871 N N . TRP A 1 113 ? 3.934 3.985 -0.100 1.00 94.56 113 TRP A N 1
ATOM 872 C CA . TRP A 1 113 ? 3.149 2.804 -0.426 1.00 94.56 113 TRP A CA 1
ATOM 873 C C . TRP A 1 113 ? 3.567 2.291 -1.799 1.00 94.56 113 TRP A C 1
ATOM 875 O O . TRP A 1 113 ? 3.840 3.074 -2.710 1.00 94.56 113 TRP A O 1
ATOM 885 N N . LEU A 1 114 ? 3.602 0.972 -1.947 1.00 95.19 114 LEU A N 1
ATOM 886 C CA . LEU A 1 114 ? 3.874 0.319 -3.220 1.00 95.19 114 LEU A CA 1
ATOM 887 C C . LEU A 1 114 ? 2.583 -0.299 -3.728 1.00 95.19 114 LEU A C 1
ATOM 889 O O . LEU A 1 114 ? 1.847 -0.895 -2.951 1.00 95.19 114 LEU A O 1
ATOM 893 N N . SER A 1 115 ? 2.326 -0.159 -5.021 1.00 92.81 115 SER A N 1
ATOM 894 C CA . SER A 1 115 ? 1.245 -0.857 -5.708 1.00 92.81 115 SER A CA 1
ATOM 895 C C . SER A 1 115 ? 1.837 -1.769 -6.769 1.00 92.81 115 SER A C 1
ATOM 897 O O . SER A 1 115 ? 2.507 -1.277 -7.678 1.00 92.81 115 SER A O 1
ATOM 899 N N . LEU A 1 116 ? 1.556 -3.070 -6.708 1.00 92.50 116 LEU A N 1
ATOM 900 C CA . LEU A 1 116 ? 1.987 -4.021 -7.737 1.00 92.50 116 LEU A CA 1
ATOM 901 C C . LEU A 1 116 ? 1.182 -3.815 -9.013 1.00 92.50 116 LEU A C 1
ATOM 903 O O . LEU A 1 116 ? -0.047 -3.846 -8.990 1.00 92.50 116 LEU A O 1
ATOM 907 N N . ARG A 1 117 ? 1.880 -3.675 -10.138 1.00 87.56 117 ARG A N 1
ATOM 908 C CA . ARG A 1 117 ? 1.282 -3.753 -11.467 1.00 87.56 117 ARG A CA 1
ATOM 909 C C . ARG A 1 117 ? 1.240 -5.190 -11.955 1.00 87.56 117 ARG A C 1
ATOM 911 O O . ARG A 1 117 ? 2.146 -5.987 -11.710 1.00 87.56 117 ARG A O 1
ATOM 918 N N . LYS A 1 118 ? 0.212 -5.498 -12.740 1.00 81.44 118 LYS A N 1
ATOM 919 C CA . LYS A 1 118 ? 0.132 -6.767 -13.457 1.00 81.44 118 LYS A CA 1
ATOM 920 C C . LYS A 1 118 ? 1.287 -6.884 -14.458 1.00 81.44 118 LYS A C 1
ATOM 922 O O . LYS A 1 118 ? 1.661 -5.921 -15.125 1.00 81.44 118 LYS A O 1
ATOM 927 N N . ALA A 1 119 ? 1.810 -8.096 -14.627 1.00 75.56 119 ALA A N 1
ATOM 928 C CA . ALA A 1 119 ? 2.776 -8.380 -15.681 1.00 75.56 119 ALA A CA 1
ATOM 929 C C . ALA A 1 119 ? 2.210 -8.005 -17.066 1.00 75.56 119 ALA A C 1
ATOM 931 O O . ALA A 1 119 ? 1.147 -8.484 -17.464 1.00 75.56 119 ALA A O 1
ATOM 932 N N . GLY A 1 120 ? 2.937 -7.157 -17.796 1.00 71.50 120 GLY A N 1
ATOM 933 C CA . GLY A 1 120 ? 2.538 -6.670 -19.119 1.00 71.50 120 GLY A CA 1
ATOM 934 C C . GLY A 1 120 ? 1.632 -5.436 -19.111 1.00 71.50 120 GLY A C 1
ATOM 935 O O . GLY A 1 120 ? 1.300 -4.954 -20.188 1.00 71.50 120 GLY A O 1
ATOM 936 N N . ASP A 1 121 ? 1.261 -4.907 -17.942 1.00 73.44 121 ASP A N 1
ATOM 937 C CA . ASP A 1 121 ? 0.629 -3.592 -17.858 1.00 73.44 121 ASP A CA 1
ATOM 938 C C . ASP A 1 121 ? 1.651 -2.499 -18.211 1.00 73.44 121 ASP A C 1
ATOM 940 O O . ASP A 1 121 ? 2.675 -2.340 -17.542 1.00 73.44 121 ASP A O 1
ATOM 944 N N . VAL A 1 122 ? 1.375 -1.794 -19.305 1.00 68.88 122 VAL A N 1
ATOM 945 C CA . VAL A 1 122 ? 2.190 -0.710 -19.872 1.00 68.88 122 VAL A CA 1
ATOM 946 C C . VAL A 1 122 ? 1.384 0.574 -20.052 1.00 68.88 122 VAL A C 1
ATOM 948 O O . VAL A 1 122 ? 1.892 1.534 -20.627 1.00 68.88 122 VAL A O 1
ATOM 951 N N . GLU A 1 123 ? 0.129 0.603 -19.594 1.00 66.94 123 GLU A N 1
ATOM 952 C CA . GLU A 1 123 ? -0.720 1.768 -19.795 1.00 66.94 123 GLU A CA 1
ATOM 953 C C . GLU A 1 123 ? -0.365 2.874 -18.799 1.00 66.94 123 GLU A C 1
ATOM 955 O O . GLU A 1 123 ? -0.276 2.675 -17.578 1.00 66.94 123 GLU A O 1
ATOM 960 N N . ASP A 1 124 ? -0.167 4.066 -19.353 1.00 64.31 124 ASP A N 1
ATOM 961 C CA . ASP A 1 124 ? 0.181 5.260 -18.606 1.00 64.31 124 ASP A CA 1
ATOM 962 C C . ASP A 1 124 ? -1.060 6.148 -18.469 1.00 64.31 124 ASP A C 1
ATOM 964 O O . ASP A 1 124 ? -1.261 7.124 -19.191 1.00 64.31 124 ASP A O 1
ATOM 968 N N . ALA A 1 125 ? -1.960 5.764 -17.561 1.00 58.28 125 ALA A N 1
ATOM 969 C CA . ALA A 1 125 ? -3.177 6.533 -17.321 1.00 58.28 125 ALA A CA 1
ATOM 970 C C . ALA A 1 125 ? -2.836 7.928 -16.746 1.00 58.28 125 ALA A C 1
ATOM 972 O O . ALA A 1 125 ? -1.972 8.023 -15.857 1.00 58.28 125 ALA A O 1
ATOM 973 N N . PRO A 1 126 ? -3.497 9.012 -17.207 1.00 50.69 126 PRO A N 1
ATOM 974 C CA . PRO A 1 126 ? -3.287 10.353 -16.668 1.00 50.69 126 PRO A CA 1
ATOM 975 C C . PRO A 1 126 ? -3.644 10.392 -15.177 1.00 50.69 126 PRO A C 1
ATOM 977 O O . PRO A 1 126 ? -4.663 9.848 -14.756 1.00 50.69 126 PRO A O 1
ATOM 980 N N . MET A 1 127 ? -2.788 11.029 -14.374 1.00 58.22 127 MET A N 1
ATOM 981 C CA . MET A 1 127 ? -2.907 11.040 -12.913 1.00 58.22 127 MET A CA 1
ATOM 982 C C . MET A 1 127 ? -3.390 12.385 -12.384 1.00 58.22 127 MET A C 1
ATOM 984 O O . MET A 1 127 ? -2.934 13.438 -12.827 1.00 58.22 127 MET A O 1
ATOM 988 N N . GLN A 1 128 ? -4.259 12.335 -11.378 1.00 59.88 128 GLN A N 1
ATOM 989 C CA . GLN A 1 128 ? -4.595 13.477 -10.535 1.00 59.88 128 GLN A CA 1
ATOM 990 C C . GLN A 1 128 ? -4.029 13.254 -9.134 1.00 59.88 128 GLN A C 1
ATOM 992 O O . GLN A 1 128 ? -4.077 12.141 -8.618 1.00 59.88 128 GLN A O 1
ATOM 997 N N . PHE A 1 129 ? -3.504 14.320 -8.531 1.00 59.84 129 PHE A N 1
ATOM 998 C CA . PHE A 1 129 ? -3.162 14.338 -7.110 1.00 59.84 129 PHE A CA 1
ATOM 999 C C . PHE A 1 129 ? -4.441 14.433 -6.284 1.00 59.84 129 PHE A C 1
ATOM 1001 O O . PHE A 1 129 ? -5.286 15.288 -6.563 1.00 59.84 129 PHE A O 1
ATOM 1008 N N . LEU A 1 130 ? -4.556 13.605 -5.249 1.00 60.94 130 LEU A N 1
ATOM 1009 C CA . LEU A 1 130 ? -5.733 13.567 -4.389 1.00 60.94 130 LEU A CA 1
ATOM 1010 C C . LEU A 1 130 ? -5.442 14.230 -3.046 1.00 60.94 130 LEU A C 1
ATOM 1012 O O . LEU A 1 130 ? -4.439 13.951 -2.391 1.00 60.94 130 LEU A O 1
ATOM 1016 N N . ASN A 1 131 ? -6.346 15.101 -2.606 1.00 68.25 131 ASN A N 1
ATOM 1017 C CA . ASN A 1 131 ? -6.316 15.683 -1.266 1.00 68.25 131 ASN A CA 1
ATOM 1018 C C . ASN A 1 131 ? -7.588 15.306 -0.496 1.00 68.25 131 ASN A C 1
ATOM 1020 O O . ASN A 1 131 ? -8.639 15.103 -1.098 1.00 68.25 131 ASN A O 1
ATOM 1024 N N . TRP A 1 132 ? -7.514 15.240 0.837 1.00 66.62 132 TRP A N 1
ATOM 1025 C CA . TRP A 1 132 ? -8.660 14.795 1.644 1.00 66.62 132 TRP A CA 1
ATOM 1026 C C . TRP A 1 132 ? -9.902 15.694 1.511 1.00 66.62 132 TRP A C 1
ATOM 1028 O O . TRP A 1 132 ? -11.032 15.217 1.571 1.00 66.62 132 TRP A O 1
ATOM 1038 N N . SER A 1 133 ? -9.710 16.999 1.285 1.00 67.75 133 SER A N 1
ATOM 1039 C CA . SER A 1 133 ? -10.818 17.932 1.035 1.00 67.75 133 SER A CA 1
ATOM 1040 C C . SER A 1 133 ? -11.589 17.601 -0.240 1.00 67.75 133 SER A C 1
ATOM 1042 O O . SER A 1 133 ? -12.809 17.632 -0.210 1.00 67.75 133 SER A O 1
ATOM 1044 N N . MET A 1 134 ? -10.912 17.215 -1.321 1.00 62.00 134 MET A N 1
ATOM 1045 C CA . MET A 1 134 ? -11.526 16.852 -2.597 1.00 62.00 134 MET A CA 1
ATOM 1046 C C . MET A 1 134 ? -12.396 15.609 -2.449 1.00 62.00 134 MET A C 1
ATOM 1048 O O . MET A 1 134 ? -13.451 15.561 -3.061 1.00 62.00 134 MET A O 1
ATOM 1052 N N . ILE A 1 135 ? -11.991 14.644 -1.616 1.00 58.75 135 ILE A N 1
ATOM 1053 C CA . ILE A 1 135 ? -12.760 13.416 -1.343 1.00 58.75 135 ILE A CA 1
ATOM 1054 C C . ILE A 1 135 ? -14.052 13.747 -0.590 1.00 58.75 135 ILE A C 1
ATOM 1056 O O . ILE A 1 135 ? -15.135 13.283 -0.938 1.00 58.75 135 ILE A O 1
ATOM 1060 N N . LEU A 1 136 ? -13.949 14.580 0.448 1.00 61.66 136 LEU A N 1
ATOM 1061 C CA . LEU A 1 136 ? -15.114 14.995 1.229 1.00 61.66 136 LEU A CA 1
ATOM 1062 C C . LEU A 1 136 ? -16.044 15.913 0.419 1.00 61.66 136 LEU A C 1
ATOM 1064 O O . LEU A 1 136 ? -17.263 15.812 0.535 1.00 61.66 136 LEU A O 1
ATOM 1068 N N . GLU A 1 137 ? -15.491 16.797 -0.412 1.00 57.88 137 GLU A N 1
ATOM 1069 C CA . GLU A 1 137 ? -16.252 17.715 -1.266 1.00 57.88 137 GLU A CA 1
ATOM 1070 C C . GLU A 1 137 ? -16.910 17.000 -2.455 1.00 57.88 137 GLU A C 1
ATOM 1072 O O . GLU A 1 137 ? -18.049 17.330 -2.795 1.00 57.88 137 GLU A O 1
ATOM 1077 N N . SER A 1 138 ? -16.255 15.992 -3.048 1.00 47.72 138 SER A N 1
ATOM 1078 C CA . SER A 1 138 ? -16.842 15.196 -4.131 1.00 47.72 138 SER A CA 1
ATOM 1079 C C . SER A 1 138 ? -18.090 14.457 -3.655 1.00 47.72 138 SER A C 1
ATOM 1081 O O . SER A 1 138 ? -19.116 14.526 -4.324 1.00 47.72 138 SER A O 1
ATOM 1083 N N . GLU A 1 139 ? -18.071 13.869 -2.457 1.00 41.53 139 GLU A N 1
ATOM 1084 C CA . GLU A 1 139 ? -19.232 13.168 -1.883 1.00 41.53 139 GLU A CA 1
ATOM 1085 C C . GLU A 1 139 ? -20.330 14.122 -1.381 1.00 41.53 139 GLU A C 1
ATOM 1087 O O . GLU A 1 139 ? -21.521 13.859 -1.550 1.00 41.53 139 GLU A O 1
ATOM 1092 N N . LEU A 1 140 ? -19.972 15.294 -0.841 1.00 36.59 140 LEU A N 1
ATOM 1093 C CA . LEU A 1 140 ? -20.967 16.303 -0.447 1.00 36.59 140 LEU A CA 1
ATOM 1094 C C . LEU A 1 140 ? -21.689 16.934 -1.651 1.00 36.59 140 LEU A C 1
ATOM 1096 O O . LEU A 1 140 ? -22.821 17.403 -1.506 1.00 36.59 140 LEU A O 1
ATOM 1100 N N . SER A 1 141 ? -21.079 16.923 -2.841 1.00 30.31 141 SER A N 1
ATOM 1101 C CA . SER A 1 141 ? -21.740 17.355 -4.081 1.00 30.31 141 SER A CA 1
ATOM 1102 C C . SER A 1 141 ? -22.685 16.300 -4.678 1.00 30.31 141 SER A C 1
ATOM 1104 O O . SER A 1 141 ? -23.669 16.675 -5.316 1.00 30.31 141 SER A O 1
ATOM 1106 N N . ILE A 1 142 ? -22.487 15.009 -4.377 1.00 35.00 142 ILE A N 1
ATOM 1107 C CA . ILE A 1 142 ? -23.398 13.911 -4.763 1.00 35.00 142 ILE A CA 1
ATOM 1108 C C . ILE A 1 142 ? -24.734 13.991 -3.996 1.00 35.00 142 ILE A C 1
ATOM 1110 O O . ILE A 1 142 ? -25.758 13.517 -4.476 1.00 35.00 142 ILE A O 1
ATOM 1114 N N . VAL A 1 143 ? -24.776 14.686 -2.852 1.00 33.50 143 VAL A N 1
ATOM 1115 C CA . VAL A 1 143 ? -26.022 14.947 -2.100 1.00 33.50 143 VAL A CA 1
ATOM 1116 C C . VAL A 1 143 ? -26.811 16.156 -2.651 1.00 33.50 143 VAL A C 1
ATOM 1118 O O . VAL A 1 143 ? -27.957 16.370 -2.257 1.00 33.50 143 VAL A O 1
ATOM 1121 N N . ARG A 1 144 ? -26.253 16.964 -3.570 1.00 30.44 144 ARG A N 1
ATOM 1122 C CA . ARG A 1 144 ? -26.926 18.172 -4.108 1.00 30.44 144 ARG A CA 1
ATOM 1123 C C . ARG A 1 144 ? -27.016 18.288 -5.627 1.00 30.44 144 ARG A C 1
ATOM 1125 O O . ARG A 1 144 ? -27.694 19.195 -6.102 1.00 30.44 144 ARG A O 1
ATOM 1132 N N . ALA A 1 145 ? -26.390 17.405 -6.385 1.00 27.92 145 ALA A N 1
ATOM 1133 C CA . ALA A 1 145 ? -26.567 17.340 -7.828 1.00 27.92 145 ALA A CA 1
ATOM 1134 C C . ALA A 1 145 ? -26.977 15.922 -8.208 1.00 27.92 145 ALA A C 1
ATOM 1136 O O . ALA A 1 145 ? -26.504 14.977 -7.585 1.00 27.92 145 ALA A O 1
ATOM 1137 N N . ASP A 1 146 ? -27.830 15.798 -9.225 1.00 33.47 146 ASP A N 1
ATOM 1138 C CA . ASP A 1 146 ? -28.270 14.564 -9.889 1.00 33.47 146 ASP A CA 1
ATOM 1139 C C . ASP A 1 146 ? -27.093 13.742 -10.463 1.00 33.47 146 ASP A C 1
ATOM 1141 O O . ASP A 1 146 ? -26.967 13.512 -11.670 1.00 33.47 146 ASP A O 1
ATOM 1145 N N . ALA A 1 147 ? -26.183 13.304 -9.600 1.00 30.22 147 ALA A N 1
ATOM 1146 C CA . ALA A 1 147 ? -25.057 12.467 -9.933 1.00 30.22 147 ALA A CA 1
ATOM 1147 C C . ALA A 1 147 ? -25.580 11.040 -10.051 1.00 30.22 147 ALA A C 1
ATOM 1149 O O . ALA A 1 147 ? -25.788 10.333 -9.064 1.00 30.22 147 ALA A O 1
ATOM 1150 N N . LYS A 1 148 ? -25.806 10.610 -11.297 1.00 27.09 148 LYS A N 1
ATOM 1151 C CA . LYS A 1 148 ? -25.922 9.186 -11.594 1.00 27.09 148 LYS A CA 1
ATOM 1152 C C . LYS A 1 148 ? -24.680 8.512 -11.004 1.00 27.09 148 LYS A C 1
ATOM 1154 O O . LYS A 1 148 ? -23.575 8.927 -11.361 1.00 27.09 148 LYS A O 1
ATOM 1159 N N . PRO A 1 149 ? -24.841 7.516 -10.116 1.00 28.09 149 PRO A N 1
ATOM 1160 C CA . PRO A 1 149 ? -23.704 6.784 -9.589 1.00 28.09 149 PRO A CA 1
ATOM 1161 C C . PRO A 1 149 ? -22.893 6.276 -10.776 1.00 28.09 149 PRO A C 1
ATOM 1163 O O . PRO A 1 149 ? -23.478 5.860 -11.783 1.00 28.09 149 PRO A O 1
ATOM 1166 N N . THR A 1 150 ? -21.565 6.276 -10.672 1.00 35.59 150 THR A N 1
ATOM 1167 C CA . THR A 1 150 ? -20.709 5.526 -11.597 1.00 35.59 150 THR A CA 1
ATOM 1168 C C . THR A 1 150 ? -20.928 4.034 -11.330 1.00 35.59 150 THR A C 1
ATOM 1170 O O . THR A 1 150 ? -20.068 3.311 -10.842 1.00 35.59 150 THR A O 1
ATOM 1173 N N . GLN A 1 151 ? -22.144 3.564 -11.606 1.00 35.09 151 GLN A N 1
ATOM 1174 C CA . GLN A 1 151 ? -22.476 2.170 -11.742 1.00 35.09 151 GLN A CA 1
ATOM 1175 C C . GLN A 1 151 ? -21.759 1.695 -12.991 1.00 35.09 151 GLN A C 1
ATOM 1177 O O . GLN A 1 151 ? -22.043 2.123 -14.112 1.00 35.09 151 GLN A O 1
ATOM 1182 N N . ARG A 1 152 ? -20.831 0.768 -12.794 1.00 32.44 152 ARG A N 1
ATOM 1183 C CA . ARG A 1 152 ? -20.314 -0.044 -13.880 1.00 32.44 152 ARG A CA 1
ATOM 1184 C C . ARG A 1 152 ? -21.477 -0.878 -14.425 1.00 32.44 152 ARG A C 1
ATOM 1186 O O . ARG A 1 152 ? -21.792 -1.944 -13.904 1.00 32.44 152 ARG A O 1
ATOM 1193 N N . ILE A 1 153 ? -22.128 -0.387 -15.477 1.00 30.39 153 ILE A N 1
ATOM 1194 C CA . ILE A 1 153 ? -22.961 -1.229 -16.331 1.00 30.39 153 ILE A CA 1
ATOM 1195 C C . ILE A 1 153 ? -21.982 -2.145 -17.069 1.00 30.39 153 ILE A C 1
ATOM 1197 O O . ILE A 1 153 ? -21.322 -1.739 -18.026 1.00 30.39 153 ILE A O 1
ATOM 1201 N N . LEU A 1 154 ? -21.855 -3.386 -16.597 1.00 36.34 154 LEU A N 1
ATOM 1202 C CA . LEU A 1 154 ? -21.261 -4.479 -17.362 1.00 36.34 154 LEU A CA 1
ATOM 1203 C C . LEU A 1 154 ? -22.175 -4.774 -18.559 1.00 36.34 154 LEU A C 1
ATOM 1205 O O . LEU A 1 154 ? -22.962 -5.718 -18.556 1.00 36.34 154 LEU A O 1
ATOM 1209 N N . THR A 1 155 ? -22.106 -3.938 -19.593 1.00 28.23 155 THR A N 1
ATOM 1210 C CA . THR A 1 155 ? -22.809 -4.198 -20.848 1.00 28.23 155 THR A CA 1
ATOM 1211 C C . THR A 1 155 ? -21.930 -5.049 -21.758 1.00 28.23 155 THR A C 1
ATOM 1213 O O . THR A 1 155 ? -21.062 -4.550 -22.460 1.00 28.23 155 THR A O 1
ATOM 1216 N N . ARG A 1 156 ? -22.269 -6.344 -21.754 1.00 29.31 156 ARG A N 1
ATOM 1217 C CA . ARG A 1 156 ? -22.369 -7.246 -22.915 1.00 29.31 156 ARG A CA 1
ATOM 1218 C C . ARG A 1 156 ? -21.070 -7.738 -23.573 1.00 29.31 156 ARG A C 1
ATOM 1220 O O . ARG A 1 156 ? -20.506 -7.081 -24.437 1.00 29.31 156 ARG A O 1
ATOM 1227 N N . GLY A 1 157 ? -20.771 -9.018 -23.321 1.00 27.33 157 GLY A N 1
ATOM 1228 C CA . GLY A 1 157 ? -20.154 -9.881 -24.336 1.00 27.33 157 GLY A CA 1
ATOM 1229 C C . GLY A 1 157 ? -19.136 -10.910 -23.852 1.00 27.33 157 GLY A C 1
ATOM 1230 O O . GLY A 1 157 ? -18.054 -10.975 -24.413 1.00 27.33 157 GLY A O 1
ATOM 1231 N N . GLY A 1 158 ? -19.449 -11.736 -22.854 1.00 24.56 158 GLY A N 1
ATOM 1232 C CA . GLY A 1 158 ? -18.573 -12.854 -22.501 1.00 24.56 158 GLY A CA 1
ATOM 1233 C C . GLY A 1 158 ? -19.152 -13.677 -21.369 1.00 24.56 158 GLY A C 1
ATOM 1234 O O . GLY A 1 158 ? -19.154 -13.254 -20.221 1.00 24.56 158 GLY A O 1
ATOM 1235 N N . ARG A 1 159 ? -19.692 -14.843 -21.708 1.00 33.25 159 ARG A N 1
ATOM 1236 C CA . ARG A 1 159 ? -20.212 -15.839 -20.772 1.00 33.25 159 ARG A CA 1
ATOM 1237 C C . ARG A 1 159 ? -19.024 -16.396 -19.971 1.00 33.25 159 ARG A C 1
ATOM 1239 O O . ARG A 1 159 ? -18.412 -17.366 -20.395 1.00 33.25 159 ARG A O 1
ATOM 1246 N N . ALA A 1 160 ? -18.659 -15.765 -18.859 1.00 29.53 160 ALA A N 1
ATOM 1247 C CA . ALA A 1 160 ? -17.712 -16.337 -17.907 1.00 29.53 160 ALA A CA 1
ATOM 1248 C C . ALA A 1 160 ? -18.520 -17.110 -16.862 1.00 29.53 160 ALA A C 1
ATOM 1250 O O . ALA A 1 160 ? -18.900 -16.592 -15.820 1.00 29.53 160 ALA A O 1
ATOM 1251 N N . SER A 1 161 ? -18.868 -18.338 -17.228 1.00 32.69 161 SER A N 1
ATOM 1252 C CA . SER A 1 161 ? -19.447 -19.347 -16.348 1.00 32.69 161 SER A CA 1
ATOM 1253 C C . SER A 1 161 ? -18.541 -19.600 -15.139 1.00 32.69 161 SER A C 1
ATOM 1255 O O . SER A 1 161 ? -17.388 -19.971 -15.344 1.00 32.69 161 SER A O 1
ATOM 1257 N N . ASP A 1 162 ? -19.064 -19.389 -13.928 1.00 29.58 162 ASP A N 1
ATOM 1258 C CA . ASP A 1 162 ? -19.015 -20.201 -12.690 1.00 29.58 162 ASP A CA 1
ATOM 1259 C C . ASP A 1 162 ? -17.808 -21.125 -12.366 1.00 29.58 162 ASP A C 1
ATOM 1261 O O . ASP A 1 162 ? -17.916 -21.988 -11.501 1.00 29.58 162 ASP A O 1
ATOM 1265 N N . ALA A 1 163 ? -16.632 -20.960 -12.977 1.00 28.00 163 ALA A N 1
ATOM 1266 C CA . ALA A 1 163 ? -15.519 -21.917 -12.870 1.00 28.00 163 ALA A CA 1
ATOM 1267 C C . ALA A 1 163 ? -14.140 -21.296 -12.556 1.00 28.00 163 ALA A C 1
ATOM 1269 O O . ALA A 1 163 ? -13.112 -21.920 -12.803 1.00 28.00 163 ALA A O 1
ATOM 1270 N N . VAL A 1 164 ? -14.068 -20.073 -12.014 1.00 30.39 164 VAL A N 1
ATOM 1271 C CA . VAL A 1 164 ? -12.785 -19.332 -11.902 1.00 30.39 164 VAL A CA 1
ATOM 1272 C C . VAL A 1 164 ? -12.334 -19.081 -10.448 1.00 30.39 164 VAL A C 1
ATOM 1274 O O . VAL A 1 164 ? -11.251 -18.544 -10.228 1.00 30.39 164 VAL A O 1
ATOM 1277 N N . LEU A 1 165 ? -13.082 -19.545 -9.440 1.00 34.31 165 LEU A N 1
ATOM 1278 C CA . LEU A 1 165 ? -12.752 -19.343 -8.014 1.00 34.31 165 LEU A CA 1
ATOM 1279 C C . LEU A 1 165 ? -11.895 -20.448 -7.367 1.00 34.31 165 LEU A C 1
ATOM 1281 O O . LEU A 1 165 ? -11.730 -20.462 -6.151 1.00 34.31 165 LEU A O 1
ATOM 1285 N N . ALA A 1 166 ? -11.308 -21.349 -8.151 1.00 31.25 166 ALA A N 1
ATOM 1286 C CA . ALA A 1 166 ? -10.388 -22.359 -7.637 1.00 31.25 166 ALA A CA 1
ATOM 1287 C C . ALA A 1 166 ? -9.057 -22.308 -8.391 1.00 31.25 166 ALA A C 1
ATOM 1289 O O . ALA A 1 166 ? -8.827 -23.078 -9.316 1.00 31.25 166 ALA A O 1
ATOM 1290 N N . GLU A 1 167 ? -8.172 -21.400 -7.986 1.00 31.19 167 GLU A N 1
ATOM 1291 C CA . GLU A 1 167 ? -6.743 -21.695 -8.033 1.00 31.19 167 GLU A CA 1
ATOM 1292 C C . GLU A 1 167 ? -6.025 -20.959 -6.902 1.00 31.19 167 GLU A C 1
ATOM 1294 O O . GLU A 1 167 ? -6.114 -19.744 -6.734 1.00 31.19 167 GLU A O 1
ATOM 1299 N N . VAL A 1 168 ? -5.385 -21.771 -6.077 1.00 36.09 168 VAL A N 1
ATOM 1300 C CA . VAL A 1 168 ? -4.620 -21.429 -4.888 1.00 36.09 168 VAL A CA 1
ATOM 1301 C C . VAL A 1 168 ? -3.383 -20.618 -5.288 1.00 36.09 168 VAL A C 1
ATOM 1303 O O . VAL A 1 168 ? -2.649 -21.017 -6.186 1.00 36.09 168 VAL A O 1
ATOM 1306 N N . GLY A 1 169 ? -3.116 -19.522 -4.571 1.00 34.34 16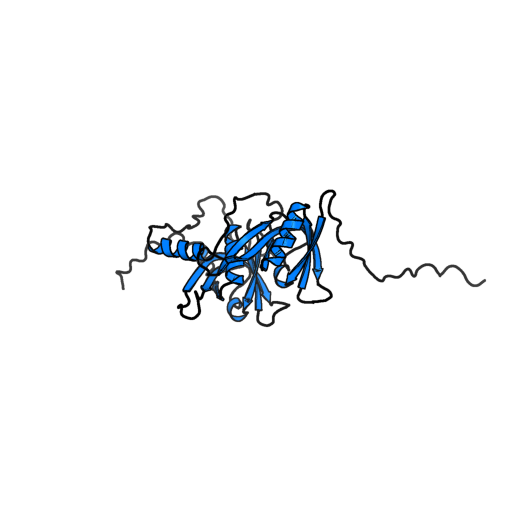9 GLY A N 1
ATOM 1307 C CA . GLY A 1 169 ? -1.802 -18.870 -4.555 1.00 34.34 169 GLY A CA 1
ATOM 1308 C C . GLY A 1 169 ? -1.700 -17.557 -5.332 1.00 34.34 169 GLY A C 1
ATOM 1309 O O . GLY A 1 169 ? -1.096 -17.516 -6.398 1.00 34.34 169 GLY A O 1
ATOM 1310 N N . GLY A 1 170 ? -2.224 -16.468 -4.758 1.00 40.59 170 GLY A N 1
ATOM 1311 C CA . GLY A 1 170 ? -1.639 -15.121 -4.869 1.00 40.59 170 GLY A CA 1
ATOM 1312 C C . GLY A 1 170 ? -1.412 -14.509 -6.259 1.00 40.59 170 GLY A C 1
ATOM 1313 O O . GLY A 1 170 ? -0.704 -13.511 -6.354 1.00 40.59 170 GLY A O 1
ATOM 1314 N N . ARG A 1 171 ? -1.969 -15.054 -7.346 1.00 39.75 171 ARG A N 1
ATOM 1315 C CA . ARG A 1 171 ? -1.767 -14.521 -8.702 1.00 39.75 171 ARG A CA 1
ATOM 1316 C C . ARG A 1 171 ? -3.026 -13.836 -9.223 1.00 39.75 171 ARG A C 1
ATOM 1318 O O . ARG A 1 171 ? -4.038 -14.478 -9.491 1.00 39.75 171 ARG A O 1
ATOM 1325 N N . MET A 1 172 ? -2.915 -12.512 -9.373 1.00 47.97 172 MET A N 1
ATOM 1326 C CA . MET A 1 172 ? -3.895 -11.596 -9.972 1.00 47.97 172 MET A CA 1
ATOM 1327 C C . MET A 1 172 ? -4.539 -12.176 -11.239 1.00 47.97 172 MET A C 1
ATOM 1329 O O . MET A 1 172 ? -3.894 -12.272 -12.286 1.00 47.97 172 MET A O 1
ATOM 1333 N N . ARG A 1 173 ? -5.833 -12.505 -11.172 1.00 41.47 173 ARG A N 1
ATOM 1334 C CA . ARG A 1 173 ? -6.639 -12.863 -12.353 1.00 41.47 173 ARG A CA 1
ATOM 1335 C C . ARG A 1 173 ? -7.358 -11.666 -12.987 1.00 41.47 173 ARG A C 1
ATOM 1337 O O . ARG A 1 173 ? -7.574 -11.683 -14.196 1.00 41.47 173 ARG A O 1
ATOM 1344 N N . GLU A 1 174 ? -7.659 -10.608 -12.234 1.00 50.94 174 GLU A N 1
ATOM 1345 C CA . GLU A 1 174 ? -8.255 -9.374 -12.771 1.00 50.94 174 GLU A CA 1
ATOM 1346 C C . GLU A 1 174 ? -7.173 -8.323 -13.070 1.00 50.94 174 GLU A C 1
ATOM 1348 O O . GLU A 1 174 ? -6.137 -8.264 -12.418 1.00 50.94 174 GLU A O 1
ATOM 1353 N N . SER A 1 175 ? -7.384 -7.519 -14.110 1.00 57.12 175 SER A N 1
ATOM 1354 C CA . SER A 1 175 ? -6.462 -6.523 -14.682 1.00 57.12 175 SER A CA 1
ATOM 1355 C C . SER A 1 175 ? -6.193 -5.294 -13.799 1.00 57.12 175 SER A C 1
ATOM 1357 O O . SER A 1 175 ? -5.869 -4.232 -14.320 1.00 57.12 175 SER A O 1
ATOM 1359 N N . TYR A 1 176 ? -6.354 -5.419 -12.486 1.00 70.44 176 TYR A N 1
ATOM 1360 C CA . TYR A 1 176 ? -6.200 -4.324 -11.541 1.00 70.44 176 TYR A CA 1
ATOM 1361 C C . TYR A 1 176 ? -4.885 -4.468 -10.774 1.00 70.44 176 TYR A C 1
ATOM 1363 O O . TYR A 1 176 ? -4.549 -5.580 -10.355 1.00 70.44 176 TYR A O 1
ATOM 1371 N N . PRO A 1 177 ? -4.138 -3.368 -10.594 1.00 81.81 177 PRO A N 1
ATOM 1372 C CA . PRO A 1 177 ? -3.067 -3.303 -9.615 1.00 81.81 177 PRO A CA 1
ATOM 1373 C C . PRO A 1 177 ? -3.495 -3.786 -8.220 1.00 81.81 177 PRO A C 1
ATOM 1375 O O . PRO A 1 177 ? -4.684 -3.824 -7.902 1.00 81.81 177 PRO A O 1
ATOM 1378 N N . ALA A 1 178 ? -2.530 -4.144 -7.373 1.00 88.56 178 ALA A N 1
ATOM 1379 C CA . ALA A 1 178 ? -2.817 -4.558 -6.002 1.00 88.56 178 ALA A CA 1
ATOM 1380 C C . ALA A 1 178 ? -2.077 -3.723 -4.971 1.00 88.56 178 ALA A C 1
ATOM 1382 O O . ALA A 1 178 ? -0.923 -3.344 -5.171 1.00 88.56 178 ALA A O 1
ATOM 1383 N N . LEU A 1 179 ? -2.754 -3.514 -3.845 1.00 93.62 179 LEU A N 1
ATOM 1384 C CA . LEU A 1 179 ? -2.234 -2.843 -2.667 1.00 93.62 179 LEU A CA 1
ATOM 1385 C C . LEU A 1 179 ? -2.514 -3.707 -1.438 1.00 93.62 179 LEU A C 1
ATOM 1387 O O . LEU A 1 179 ? -3.647 -4.144 -1.225 1.00 93.62 179 LEU A O 1
ATOM 1391 N N . SER A 1 180 ? -1.493 -3.942 -0.620 1.00 93.75 180 SER A N 1
ATOM 1392 C CA . SER A 1 180 ? -1.671 -4.531 0.706 1.00 93.75 180 SER A CA 1
ATOM 1393 C C . SER A 1 180 ? -2.010 -3.452 1.726 1.00 93.75 180 SER A C 1
ATOM 1395 O O . SER A 1 180 ? -1.319 -2.433 1.781 1.00 93.75 180 SER A O 1
ATOM 1397 N N . VAL A 1 181 ? -3.001 -3.694 2.576 1.00 93.81 181 VAL A N 1
ATOM 1398 C CA . VAL A 1 181 ? -3.424 -2.758 3.618 1.00 93.81 181 VAL A CA 1
ATOM 1399 C C . VAL A 1 181 ? -3.633 -3.478 4.956 1.00 93.81 181 VAL A C 1
ATOM 1401 O O . VAL A 1 181 ? -4.225 -4.563 4.976 1.00 93.81 181 VAL A O 1
ATOM 1404 N N . PRO A 1 182 ? -3.160 -2.909 6.080 1.00 93.81 182 PRO A N 1
ATOM 1405 C CA . PRO A 1 182 ? -3.367 -3.494 7.399 1.00 93.81 182 PRO A CA 1
ATOM 1406 C C . PRO A 1 182 ? -4.791 -3.244 7.900 1.00 93.81 182 PRO A C 1
ATOM 1408 O O . PRO A 1 182 ? -5.379 -2.190 7.666 1.00 93.81 182 PRO A O 1
ATOM 1411 N N . LEU A 1 183 ? -5.363 -4.193 8.627 1.00 93.62 183 LEU A N 1
ATOM 1412 C CA . LEU A 1 183 ? -6.679 -4.063 9.237 1.00 93.62 183 LEU A CA 1
ATOM 1413 C C . LEU A 1 183 ? -6.726 -4.830 10.554 1.00 93.62 183 LEU A C 1
ATOM 1415 O O . LEU A 1 183 ? -6.248 -5.954 10.635 1.00 93.62 183 LEU A O 1
ATOM 1419 N N . ALA A 1 184 ? -7.359 -4.264 11.578 1.00 92.94 184 ALA A N 1
ATOM 1420 C CA . ALA A 1 184 ? -7.579 -4.977 12.833 1.00 92.94 184 ALA A CA 1
ATOM 1421 C C . ALA A 1 184 ? -8.311 -6.320 12.600 1.00 92.94 184 ALA A C 1
ATOM 1423 O O . ALA A 1 184 ? -9.240 -6.410 11.790 1.00 92.94 184 ALA A O 1
ATOM 1424 N N . SER A 1 185 ? -7.870 -7.381 13.284 1.00 91.75 185 SER A N 1
ATOM 1425 C CA . SER A 1 185 ? -8.350 -8.750 13.052 1.00 91.75 185 SER A CA 1
ATOM 1426 C C . SER A 1 185 ? -9.850 -8.915 13.307 1.00 91.75 185 SER A C 1
ATOM 1428 O O . SER A 1 185 ? -10.494 -9.720 12.638 1.00 91.75 185 SER A O 1
ATOM 1430 N N . ASP A 1 186 ? -10.418 -8.151 14.240 1.00 91.31 186 ASP A N 1
ATOM 1431 C CA . ASP A 1 186 ? -11.858 -8.107 14.517 1.00 91.31 186 ASP A CA 1
ATOM 1432 C C . ASP A 1 186 ? -12.662 -7.551 13.329 1.00 91.31 186 ASP A C 1
ATOM 1434 O O . ASP A 1 186 ? -13.730 -8.064 13.005 1.00 91.31 186 ASP A O 1
ATOM 1438 N N . LYS A 1 187 ? -12.115 -6.564 12.612 1.00 90.94 187 LYS A N 1
ATOM 1439 C CA . LYS A 1 187 ? -12.693 -6.009 11.379 1.00 90.94 187 LYS A CA 1
ATOM 1440 C C . LYS A 1 187 ? -12.468 -6.925 10.166 1.00 90.94 187 LYS A C 1
ATOM 1442 O O . LYS A 1 187 ? -13.265 -6.914 9.233 1.00 90.94 187 LYS A O 1
ATOM 1447 N N . ALA A 1 188 ? -11.406 -7.734 10.175 1.00 90.69 188 ALA A N 1
ATOM 1448 C CA . ALA A 1 188 ? -11.053 -8.646 9.082 1.00 90.69 188 ALA A CA 1
ATOM 1449 C C . ALA A 1 188 ? -11.722 -10.027 9.171 1.00 90.69 188 ALA A C 1
ATOM 1451 O O . ALA A 1 188 ? -11.665 -10.795 8.209 1.00 90.69 188 ALA A O 1
ATOM 1452 N N . MET A 1 189 ? -12.323 -10.375 10.315 1.00 88.56 189 MET A N 1
ATOM 1453 C CA . MET A 1 189 ? -12.707 -11.757 10.637 1.00 88.56 189 MET A CA 1
ATOM 1454 C C . MET A 1 189 ? -13.726 -12.386 9.675 1.00 88.56 189 MET A C 1
ATOM 1456 O O . MET A 1 189 ? -13.797 -13.610 9.568 1.00 88.56 189 MET A O 1
ATOM 1460 N N . PHE A 1 190 ? -14.511 -11.563 8.976 1.00 85.94 190 PHE A N 1
ATOM 1461 C CA . PHE A 1 190 ? -15.542 -12.008 8.033 1.00 85.94 190 PHE A CA 1
ATOM 1462 C C . PHE A 1 190 ? -15.135 -11.874 6.565 1.00 85.94 190 PHE A C 1
ATOM 1464 O O . PHE A 1 190 ? -15.926 -12.206 5.688 1.00 85.94 190 PHE A O 1
ATOM 1471 N N . VAL A 1 191 ? -13.925 -11.389 6.293 1.00 91.12 191 VAL A N 1
ATOM 1472 C CA . VAL A 1 191 ? -13.429 -11.171 4.934 1.00 91.12 191 VAL A CA 1
ATOM 1473 C C . VAL A 1 191 ? -12.652 -12.401 4.483 1.00 91.12 191 VAL A C 1
ATOM 1475 O O . VAL A 1 191 ? -11.752 -12.864 5.183 1.00 91.12 191 VAL A O 1
ATOM 1478 N N . ARG A 1 192 ? -12.956 -12.939 3.305 1.00 90.25 192 ARG A N 1
ATOM 1479 C CA . ARG A 1 192 ? -12.215 -14.053 2.702 1.00 90.25 192 ARG A CA 1
ATOM 1480 C C . ARG A 1 192 ? -11.629 -13.645 1.349 1.00 90.25 192 ARG A C 1
ATOM 1482 O O . ARG A 1 192 ? -12.191 -12.784 0.674 1.00 90.25 192 ARG A O 1
ATOM 1489 N N . PRO A 1 193 ? -10.525 -14.277 0.912 1.00 90.19 193 PRO A N 1
ATOM 1490 C CA . PRO A 1 193 ? -10.075 -14.150 -0.469 1.00 90.19 193 PRO A CA 1
ATOM 1491 C C . PRO A 1 193 ? -11.208 -14.498 -1.446 1.00 90.19 193 PRO A C 1
ATOM 1493 O O . PRO A 1 193 ? -11.894 -15.510 -1.283 1.00 90.19 193 PRO A O 1
ATOM 1496 N N . GLY A 1 194 ? -11.404 -13.649 -2.451 1.00 84.75 194 GLY A N 1
ATOM 1497 C CA . GLY A 1 194 ? -12.501 -13.724 -3.414 1.00 84.75 194 GLY A CA 1
ATOM 1498 C C . GLY A 1 194 ? -13.775 -12.979 -3.004 1.00 84.75 194 GLY A C 1
ATOM 1499 O O . GLY A 1 194 ? -14.676 -12.864 -3.833 1.00 84.75 194 GLY A O 1
ATOM 1500 N N . ASP A 1 195 ? -13.868 -12.461 -1.776 1.00 87.94 195 ASP A N 1
ATOM 1501 C CA . ASP A 1 195 ? -14.970 -11.578 -1.389 1.00 87.94 195 ASP A CA 1
ATOM 1502 C C . ASP A 1 195 ? -14.805 -10.183 -2.015 1.00 87.94 195 ASP A C 1
ATOM 1504 O O . ASP A 1 195 ? -13.719 -9.772 -2.438 1.00 87.94 195 ASP A O 1
ATOM 1508 N N . ARG A 1 196 ? -15.912 -9.438 -2.060 1.00 86.56 196 ARG A N 1
ATOM 1509 C CA . ARG A 1 196 ? -15.954 -8.024 -2.447 1.00 86.56 196 ARG A CA 1
ATOM 1510 C C . ARG A 1 196 ? -16.266 -7.196 -1.208 1.00 86.56 196 ARG A C 1
ATOM 1512 O O . ARG A 1 196 ? -17.135 -7.572 -0.422 1.00 86.56 196 ARG A O 1
ATOM 1519 N N . ILE A 1 197 ? -15.592 -6.066 -1.045 1.00 91.81 197 ILE A N 1
ATOM 1520 C CA . ILE A 1 197 ? -15.756 -5.208 0.129 1.00 91.81 197 ILE A CA 1
ATOM 1521 C C . ILE A 1 197 ? -16.010 -3.749 -0.243 1.00 91.81 197 ILE A C 1
ATOM 1523 O O . ILE A 1 197 ? -15.561 -3.272 -1.287 1.00 91.81 197 ILE A O 1
ATOM 1527 N N . ASP A 1 198 ? -16.678 -3.036 0.657 1.00 90.12 198 ASP A N 1
ATOM 1528 C CA . ASP A 1 198 ? -16.657 -1.578 0.712 1.00 90.12 198 ASP A CA 1
ATOM 1529 C C . ASP A 1 198 ? -15.770 -1.133 1.872 1.00 90.12 198 ASP A C 1
ATOM 1531 O O . ASP A 1 198 ? -15.748 -1.756 2.938 1.00 90.12 198 ASP A O 1
ATOM 1535 N N . VAL A 1 199 ? -15.044 -0.041 1.662 1.00 89.38 199 VAL A N 1
ATOM 1536 C CA . VAL A 1 199 ? -14.153 0.547 2.659 1.00 89.38 199 VAL A CA 1
ATOM 1537 C C . VAL A 1 199 ? -14.755 1.862 3.112 1.00 89.38 199 VAL A C 1
ATOM 1539 O O . VAL A 1 199 ? -14.965 2.778 2.313 1.00 89.38 199 VAL A O 1
ATOM 1542 N N . LEU A 1 200 ? -15.028 1.948 4.407 1.00 88.38 200 LEU A N 1
ATOM 1543 C CA . LEU A 1 200 ? -15.507 3.146 5.074 1.00 88.38 200 LEU A CA 1
ATOM 1544 C C . LEU A 1 200 ? -14.339 3.794 5.813 1.00 88.38 200 LEU A C 1
ATOM 1546 O O . LEU A 1 200 ? -13.597 3.115 6.523 1.00 88.38 200 LEU A O 1
ATOM 1550 N N . ALA A 1 201 ? -14.193 5.105 5.666 1.00 86.81 201 ALA A N 1
ATOM 1551 C CA . ALA A 1 201 ? -13.197 5.892 6.373 1.00 86.81 201 ALA A CA 1
ATOM 1552 C C . ALA A 1 201 ? -13.892 6.898 7.288 1.00 86.81 201 ALA A C 1
ATOM 1554 O O . ALA A 1 201 ? -14.696 7.719 6.837 1.00 86.81 201 ALA A O 1
ATOM 1555 N N . THR A 1 202 ? -13.553 6.852 8.572 1.00 84.56 202 THR A N 1
ATOM 1556 C CA . THR A 1 202 ? -14.033 7.792 9.580 1.00 84.56 202 THR A CA 1
ATOM 1557 C C . THR A 1 202 ? -12.938 8.790 9.906 1.00 84.56 202 THR A C 1
ATOM 1559 O O . THR A 1 202 ? -11.866 8.423 10.387 1.00 84.56 202 THR A O 1
ATOM 1562 N N . VAL A 1 203 ? -13.216 10.074 9.679 1.00 81.31 203 VAL A N 1
ATOM 1563 C CA . VAL A 1 203 ? -12.261 11.162 9.922 1.00 81.31 203 VAL A CA 1
ATOM 1564 C C . VAL A 1 203 ? -12.823 12.177 10.896 1.00 81.31 203 VAL A C 1
ATOM 1566 O O . VAL A 1 203 ? -14.007 12.517 10.875 1.00 81.31 203 VAL A O 1
ATOM 1569 N N . ARG A 1 204 ? -11.943 12.689 11.759 1.00 76.44 204 ARG A N 1
ATOM 1570 C CA . ARG A 1 204 ? -12.230 13.793 12.676 1.00 76.44 204 ARG A CA 1
ATOM 1571 C C . ARG A 1 204 ? -11.510 15.045 12.191 1.00 76.44 204 ARG A C 1
ATOM 1573 O O . ARG A 1 204 ? -10.290 15.145 12.285 1.00 76.44 204 ARG A O 1
ATOM 1580 N N . ALA A 1 205 ? -12.262 16.029 11.709 1.00 64.69 205 ALA A N 1
ATOM 1581 C CA . ALA A 1 205 ? -11.753 17.339 11.297 1.00 64.69 205 ALA A CA 1
ATOM 1582 C C . ALA A 1 205 ? -11.428 18.260 12.502 1.00 64.69 205 ALA A C 1
ATOM 1584 O O . ALA A 1 205 ? -11.901 19.395 12.594 1.00 64.69 205 ALA A O 1
ATOM 1585 N N . GLY A 1 206 ? -10.618 17.768 13.447 1.00 62.12 206 GLY A N 1
ATOM 1586 C CA . GLY A 1 206 ? -10.209 18.471 14.668 1.00 62.12 206 GLY A CA 1
ATOM 1587 C C . GLY A 1 206 ? -10.921 18.003 15.943 1.00 62.12 206 GLY A C 1
ATOM 1588 O O . GLY A 1 206 ? -11.906 17.267 15.905 1.00 62.12 206 GLY A O 1
ATOM 1589 N N . THR A 1 207 ? -10.422 18.460 17.096 1.00 57.69 207 THR A N 1
ATOM 1590 C CA . THR A 1 207 ? -10.795 17.961 18.438 1.00 57.69 207 THR A CA 1
ATOM 1591 C C . THR A 1 207 ? -12.250 18.201 18.840 1.00 57.69 207 THR A C 1
ATOM 1593 O O . THR A 1 207 ? -12.755 17.507 19.714 1.00 57.69 207 THR A O 1
ATOM 1596 N N . LYS A 1 208 ? -12.928 19.167 18.211 1.00 58.09 208 LYS A N 1
ATOM 1597 C CA . LYS A 1 208 ? -14.334 19.519 18.485 1.00 58.09 208 LYS A CA 1
ATOM 1598 C C . LYS A 1 208 ? -15.299 19.129 17.362 1.00 58.09 208 LYS A C 1
ATOM 1600 O O . LYS A 1 208 ? -16.483 19.434 17.446 1.00 58.09 208 LYS A O 1
ATOM 1605 N N . SER A 1 209 ? -14.796 18.523 16.289 1.00 68.19 209 SER A N 1
ATOM 1606 C CA . SER A 1 209 ? -15.632 18.122 15.157 1.00 68.19 209 SER A CA 1
ATOM 1607 C C . SER A 1 209 ? -16.251 16.749 15.402 1.00 68.19 209 SER A C 1
ATOM 1609 O O . SER A 1 209 ? -15.597 15.859 15.951 1.00 68.19 209 SER A O 1
ATOM 1611 N N . HIS A 1 210 ? -17.505 16.576 14.985 1.00 75.94 210 HIS A N 1
ATOM 1612 C CA . HIS A 1 210 ? -18.119 15.254 14.950 1.00 75.94 210 HIS A CA 1
ATOM 1613 C C . HIS A 1 210 ? -17.387 14.389 13.915 1.00 75.94 210 HIS A C 1
ATOM 1615 O O . HIS A 1 210 ? -17.018 14.906 12.855 1.00 75.94 210 HIS A O 1
ATOM 1621 N N . PRO A 1 211 ? -17.151 13.098 14.206 1.00 79.69 211 PRO A N 1
ATOM 1622 C CA . PRO A 1 211 ? -16.579 12.191 13.223 1.00 79.69 211 PRO A CA 1
ATOM 1623 C C . PRO A 1 211 ? -17.515 12.088 12.015 1.00 79.69 211 PRO A C 1
ATOM 1625 O O . PRO A 1 211 ? -18.725 11.931 12.173 1.00 79.69 211 PRO A O 1
ATOM 1628 N N . ILE A 1 212 ? -16.945 12.167 10.816 1.00 80.88 212 ILE A N 1
ATOM 1629 C CA . ILE A 1 212 ? -17.664 11.957 9.559 1.00 80.88 212 ILE A CA 1
ATOM 1630 C C . ILE A 1 212 ? -17.174 10.634 8.987 1.00 80.88 212 ILE A C 1
ATOM 1632 O O . ILE A 1 212 ? -15.968 10.438 8.845 1.00 80.88 212 ILE A O 1
ATOM 1636 N N . THR A 1 213 ? -18.108 9.734 8.689 1.00 81.38 213 THR A N 1
ATOM 1637 C CA . THR A 1 213 ? -17.825 8.461 8.015 1.00 81.38 213 THR A CA 1
ATOM 1638 C C . THR A 1 213 ? -18.241 8.581 6.558 1.00 81.38 213 THR A C 1
ATOM 1640 O O . THR A 1 213 ? -19.372 8.977 6.282 1.00 81.38 213 THR A O 1
ATOM 1643 N N . VAL A 1 214 ? -17.342 8.245 5.638 1.00 82.75 214 VAL A N 1
ATOM 1644 C CA . VAL A 1 214 ? -17.610 8.228 4.194 1.00 82.75 214 VAL A CA 1
ATOM 1645 C C . VAL A 1 214 ? -17.189 6.892 3.601 1.00 82.75 214 VAL A C 1
ATOM 1647 O O . VAL A 1 214 ? -16.264 6.253 4.100 1.00 82.75 214 VAL A O 1
ATOM 1650 N N . THR A 1 215 ? -17.857 6.466 2.531 1.00 84.00 215 THR A N 1
ATOM 1651 C CA . THR A 1 215 ? -17.389 5.307 1.764 1.00 84.00 215 THR A CA 1
ATOM 1652 C C . THR A 1 215 ? -16.292 5.773 0.820 1.00 84.00 215 THR A C 1
ATOM 1654 O O . THR A 1 215 ? -16.553 6.601 -0.043 1.00 84.00 215 THR A O 1
ATOM 1657 N N . VAL A 1 216 ? -15.068 5.274 0.995 1.00 84.38 216 VAL A N 1
ATOM 1658 C CA . VAL A 1 216 ? -13.912 5.675 0.174 1.00 84.38 216 VAL A CA 1
ATOM 1659 C C . VAL A 1 216 ? -13.655 4.725 -0.983 1.00 84.38 216 VAL A C 1
ATOM 1661 O O . VAL A 1 216 ? -13.117 5.142 -2.002 1.00 84.38 216 VAL A O 1
ATOM 1664 N N . LEU A 1 217 ? -14.038 3.456 -0.839 1.00 86.38 217 LEU A N 1
ATOM 1665 C CA . LEU A 1 217 ? -13.927 2.452 -1.890 1.00 86.38 217 LEU A CA 1
ATOM 1666 C C . LEU A 1 217 ? -15.170 1.573 -1.879 1.00 86.38 217 LEU A C 1
ATOM 1668 O O . LEU A 1 217 ? -15.674 1.231 -0.808 1.00 86.38 217 LEU A O 1
ATOM 1672 N N . GLN A 1 218 ? -15.642 1.189 -3.061 1.00 85.00 218 GLN A N 1
ATOM 1673 C CA . GLN A 1 218 ? -16.802 0.319 -3.207 1.00 85.00 218 GLN A CA 1
ATOM 1674 C C . GLN A 1 218 ? -16.501 -0.852 -4.128 1.00 85.00 218 GLN A C 1
ATOM 1676 O O . GLN A 1 218 ? -15.872 -0.684 -5.170 1.00 85.00 218 GLN A O 1
ATOM 1681 N N . ASN A 1 219 ? -17.043 -2.020 -3.789 1.00 86.19 219 ASN A N 1
ATOM 1682 C CA . ASN A 1 219 ? -16.992 -3.223 -4.614 1.00 86.19 219 ASN A CA 1
ATOM 1683 C C . ASN A 1 219 ? -15.564 -3.708 -4.942 1.00 86.19 219 ASN A C 1
ATOM 1685 O O . ASN A 1 219 ? -15.280 -4.187 -6.048 1.00 86.19 219 ASN A O 1
ATOM 1689 N N . ILE A 1 220 ? -14.665 -3.601 -3.967 1.00 88.56 220 ILE A N 1
ATOM 1690 C CA . ILE A 1 220 ? -13.254 -3.942 -4.120 1.00 88.56 220 ILE A CA 1
ATOM 1691 C C . ILE A 1 220 ? -13.040 -5.449 -3.943 1.00 88.56 220 ILE A C 1
ATOM 1693 O O . ILE A 1 220 ? -13.400 -5.981 -2.892 1.00 88.56 220 ILE A O 1
ATOM 1697 N N . PRO A 1 221 ? -12.450 -6.154 -4.927 1.00 89.75 221 PRO A N 1
ATOM 1698 C CA . PRO A 1 221 ? -12.054 -7.545 -4.760 1.00 89.75 221 PRO A CA 1
ATOM 1699 C C . PRO A 1 221 ? -10.918 -7.701 -3.746 1.00 89.75 221 PRO A C 1
ATOM 1701 O O . PRO A 1 221 ? -9.881 -7.037 -3.833 1.00 89.75 221 PRO A O 1
ATOM 1704 N N . VAL A 1 222 ? -11.091 -8.654 -2.833 1.00 90.25 222 VAL A N 1
ATOM 1705 C CA . VAL A 1 222 ? -10.054 -9.099 -1.902 1.00 90.25 222 VAL A CA 1
ATOM 1706 C C . VAL A 1 222 ? -9.301 -10.264 -2.530 1.00 90.25 222 VAL A C 1
ATOM 1708 O O . VAL A 1 222 ? -9.863 -11.328 -2.780 1.00 90.25 222 VAL A O 1
ATOM 1711 N N . LEU A 1 223 ? -8.015 -10.066 -2.793 1.00 89.69 223 LEU A N 1
ATOM 1712 C CA . LEU A 1 223 ? -7.122 -11.075 -3.357 1.00 89.69 223 LEU A CA 1
ATOM 1713 C C . LEU A 1 223 ? -6.556 -12.007 -2.286 1.00 89.69 223 LEU A C 1
ATOM 1715 O O . LEU A 1 223 ? -6.345 -13.187 -2.552 1.00 89.69 223 LEU A O 1
ATOM 1719 N N . ASP A 1 224 ? -6.305 -11.479 -1.089 1.00 92.50 224 ASP A N 1
ATOM 1720 C CA . ASP A 1 224 ? -5.767 -12.238 0.037 1.00 92.50 224 ASP A CA 1
ATOM 1721 C C . ASP A 1 224 ? -6.187 -11.612 1.376 1.00 92.50 224 ASP A C 1
ATOM 1723 O O . ASP A 1 224 ? -6.409 -10.403 1.456 1.00 92.50 224 ASP A O 1
ATOM 1727 N N . ASN A 1 225 ? -6.286 -12.433 2.421 1.00 94.00 225 ASN A N 1
ATOM 1728 C CA . ASN A 1 225 ? -6.495 -12.013 3.806 1.00 94.00 225 ASN A CA 1
ATOM 1729 C C . ASN A 1 225 ? -5.696 -12.948 4.714 1.00 94.00 225 ASN A C 1
ATOM 1731 O O . ASN A 1 225 ? -6.064 -14.110 4.902 1.00 94.00 225 ASN A O 1
ATOM 1735 N N . ARG A 1 226 ? -4.619 -12.428 5.296 1.00 93.25 226 ARG A N 1
ATOM 1736 C CA . ARG A 1 226 ? -3.718 -13.186 6.171 1.00 93.25 226 ARG A CA 1
ATOM 1737 C C . ARG A 1 226 ? -3.540 -12.476 7.501 1.00 93.25 226 ARG A C 1
ATOM 1739 O O . ARG A 1 226 ? -3.775 -11.279 7.596 1.00 93.25 226 ARG A O 1
ATOM 1746 N N . LYS A 1 227 ? -3.096 -13.196 8.528 1.00 91.88 227 LYS A N 1
ATOM 1747 C CA . LYS A 1 227 ? -2.651 -12.546 9.766 1.00 91.88 227 LYS A CA 1
ATOM 1748 C C . LYS A 1 227 ? -1.342 -11.806 9.509 1.00 91.88 227 LYS A C 1
ATOM 1750 O O . LYS A 1 227 ? -0.515 -12.296 8.744 1.00 91.88 227 LYS A O 1
ATOM 1755 N N . SER A 1 228 ? -1.198 -10.653 10.144 1.00 90.44 228 SER A N 1
ATOM 1756 C CA . SER A 1 228 ? 0.051 -9.905 10.182 1.00 90.44 228 SER A CA 1
ATOM 1757 C C . SER A 1 228 ? 1.125 -10.726 10.895 1.00 90.44 228 SER A C 1
ATOM 1759 O O . SER A 1 228 ? 0.855 -11.345 11.931 1.00 90.44 228 SER A O 1
ATOM 1761 N N . GLU A 1 229 ? 2.330 -10.754 10.327 1.00 86.56 229 GLU A N 1
ATOM 1762 C CA . GLU A 1 229 ? 3.493 -11.375 10.971 1.00 86.56 229 GLU A CA 1
ATOM 1763 C C . GLU A 1 229 ? 4.208 -10.384 11.902 1.00 86.56 229 GLU A C 1
ATOM 1765 O O . GLU A 1 229 ? 4.956 -10.797 12.788 1.00 86.56 229 GLU A O 1
ATOM 1770 N N . THR A 1 230 ? 3.946 -9.083 11.736 1.00 83.50 230 THR A N 1
ATOM 1771 C CA . THR A 1 230 ? 4.654 -7.998 12.427 1.00 83.50 230 THR A CA 1
ATOM 1772 C C . THR A 1 230 ? 3.841 -7.371 13.561 1.00 83.50 230 THR A C 1
ATOM 1774 O O . THR A 1 230 ? 4.410 -6.969 14.574 1.00 83.50 230 THR A O 1
ATOM 1777 N N . GLU A 1 231 ? 2.515 -7.320 13.439 1.00 86.31 231 GLU A N 1
ATOM 1778 C CA . GLU A 1 231 ? 1.594 -6.678 14.377 1.00 86.31 231 GLU A CA 1
ATOM 1779 C C . GLU A 1 231 ? 0.501 -7.650 14.851 1.00 86.31 231 GLU A C 1
ATOM 1781 O O . GLU A 1 231 ? -0.464 -7.980 14.156 1.00 86.31 231 GLU A O 1
ATOM 1786 N N . ALA A 1 232 ? 0.626 -8.101 16.102 1.00 87.25 232 ALA A N 1
ATOM 1787 C CA . ALA A 1 232 ? -0.365 -8.976 16.714 1.00 87.25 232 ALA A CA 1
ATOM 1788 C C . ALA A 1 232 ? -1.754 -8.311 16.758 1.00 87.25 232 ALA A C 1
ATOM 1790 O O . ALA A 1 232 ? -1.905 -7.168 17.185 1.00 87.25 232 ALA A O 1
ATOM 1791 N N . GLY A 1 233 ? -2.787 -9.058 16.359 1.00 89.19 233 GLY A N 1
ATOM 1792 C CA . GLY A 1 233 ? -4.162 -8.548 16.308 1.00 89.19 233 GLY A CA 1
ATOM 1793 C C . GLY A 1 233 ? -4.496 -7.764 15.038 1.00 89.19 233 GLY A C 1
ATOM 1794 O O . GLY A 1 233 ? -5.568 -7.158 14.973 1.00 89.19 233 GLY A O 1
ATOM 1795 N N . GLN A 1 234 ? -3.619 -7.797 14.030 1.00 92.31 234 GLN A N 1
ATOM 1796 C CA . GLN A 1 234 ? -3.921 -7.329 12.686 1.00 92.31 234 GLN A CA 1
ATOM 1797 C C . GLN A 1 234 ? -3.938 -8.463 11.662 1.00 92.31 234 GLN A C 1
ATOM 1799 O O . GLN A 1 234 ? -3.274 -9.496 11.779 1.00 92.31 234 GLN A O 1
ATOM 1804 N N . ASN A 1 235 ? -4.719 -8.230 10.621 1.00 94.25 235 ASN A N 1
ATOM 1805 C CA . ASN A 1 235 ? -4.693 -8.939 9.366 1.00 94.25 235 ASN A CA 1
ATOM 1806 C C . ASN A 1 235 ? -4.206 -7.994 8.270 1.00 94.25 235 ASN A C 1
ATOM 1808 O O . ASN A 1 235 ? -4.421 -6.787 8.337 1.00 94.25 235 ASN A O 1
ATOM 1812 N N . ILE A 1 236 ? -3.619 -8.556 7.224 1.00 94.50 236 ILE A N 1
ATOM 1813 C CA . ILE A 1 236 ? -3.252 -7.836 6.017 1.00 94.50 236 ILE A CA 1
ATOM 1814 C C . ILE A 1 236 ? -4.161 -8.289 4.885 1.00 94.50 236 ILE A C 1
ATOM 1816 O O . ILE A 1 236 ? -4.235 -9.481 4.568 1.00 94.50 236 ILE A O 1
ATOM 1820 N N . LEU A 1 237 ? -4.847 -7.323 4.277 1.00 94.31 237 LEU A N 1
ATOM 1821 C CA . LEU A 1 237 ? -5.667 -7.542 3.096 1.00 94.31 237 LEU A CA 1
ATOM 1822 C C . LEU A 1 237 ? -4.882 -7.159 1.850 1.00 94.31 237 LEU A C 1
ATOM 1824 O O . LEU A 1 237 ? -4.340 -6.061 1.781 1.00 94.31 237 LEU A O 1
ATOM 1828 N N . LEU A 1 238 ? -4.870 -8.030 0.845 1.00 93.69 238 LEU A N 1
ATOM 1829 C CA . LEU A 1 238 ? -4.427 -7.676 -0.500 1.00 93.69 238 LEU A CA 1
ATOM 1830 C C . LEU A 1 238 ? -5.653 -7.302 -1.322 1.00 93.69 238 LEU A C 1
ATOM 1832 O O . LEU A 1 238 ? -6.517 -8.146 -1.553 1.00 93.69 238 LEU A O 1
ATOM 1836 N N . LEU A 1 239 ? -5.743 -6.051 -1.753 1.00 91.94 239 LEU A N 1
ATOM 1837 C CA . LEU A 1 239 ? -6.889 -5.523 -2.487 1.00 91.94 239 LEU A CA 1
ATOM 1838 C C . LEU A 1 239 ? -6.527 -5.313 -3.952 1.00 91.94 239 LEU A C 1
ATOM 1840 O O . LEU A 1 239 ? -5.452 -4.796 -4.245 1.00 91.94 239 LEU A O 1
ATOM 1844 N N . ALA A 1 240 ? -7.430 -5.676 -4.860 1.00 89.31 240 ALA A N 1
ATOM 1845 C CA . ALA A 1 240 ? -7.327 -5.332 -6.275 1.00 89.31 240 ALA A CA 1
ATOM 1846 C C . ALA A 1 240 ? -7.992 -3.973 -6.520 1.00 89.31 240 ALA A C 1
ATOM 1848 O O . ALA A 1 240 ? -9.199 -3.830 -6.351 1.00 89.31 240 ALA A O 1
ATOM 1849 N N . LEU A 1 241 ? -7.202 -2.979 -6.910 1.00 84.75 241 LEU A N 1
ATOM 1850 C CA . LEU A 1 241 ? -7.603 -1.578 -6.995 1.00 84.75 241 LEU A CA 1
ATOM 1851 C C . LEU A 1 241 ? -7.183 -0.994 -8.344 1.00 84.75 241 LEU A C 1
ATOM 1853 O O . LEU A 1 241 ? -6.132 -1.330 -8.884 1.00 84.75 241 LEU A O 1
ATOM 1857 N N . ASN A 1 242 ? -7.968 -0.070 -8.887 1.00 83.06 242 ASN A N 1
ATOM 1858 C CA . ASN A 1 242 ? -7.511 0.775 -9.985 1.00 83.06 242 ASN A CA 1
ATOM 1859 C C . ASN A 1 242 ? -6.545 1.876 -9.495 1.00 83.06 242 ASN A C 1
ATOM 1861 O O . ASN A 1 242 ? -6.400 2.118 -8.298 1.00 83.06 242 ASN A O 1
ATOM 1865 N N . PHE A 1 243 ? -5.891 2.581 -10.422 1.00 74.88 243 PHE A N 1
ATOM 1866 C CA . PHE A 1 243 ? -4.882 3.594 -10.077 1.00 74.88 243 PHE A CA 1
ATOM 1867 C C . PHE A 1 243 ? -5.399 4.738 -9.193 1.00 74.88 243 PHE A C 1
ATOM 1869 O O . PHE A 1 243 ? -4.657 5.230 -8.344 1.00 74.88 243 PHE A O 1
ATOM 1876 N N . GLY A 1 244 ? -6.650 5.167 -9.377 1.00 76.62 244 GLY A N 1
ATOM 1877 C CA . GLY A 1 244 ? -7.267 6.168 -8.508 1.00 76.62 244 GLY A CA 1
ATOM 1878 C C . GLY A 1 244 ? -7.531 5.588 -7.122 1.00 76.62 244 GLY A C 1
ATOM 1879 O O . GLY A 1 244 ? -7.097 6.149 -6.120 1.00 76.62 244 GLY A O 1
ATOM 1880 N N . GLU A 1 245 ? -8.178 4.422 -7.072 1.00 84.19 245 GLU A N 1
ATOM 1881 C CA . GLU A 1 245 ? -8.528 3.693 -5.845 1.00 84.19 245 GLU A CA 1
ATOM 1882 C C . GLU A 1 245 ? -7.316 3.403 -4.950 1.00 84.19 245 GLU A C 1
ATOM 1884 O O . GLU A 1 245 ? -7.430 3.488 -3.732 1.00 84.19 245 GLU A O 1
ATOM 1889 N N . ILE A 1 246 ? -6.140 3.138 -5.523 1.00 85.88 246 ILE A N 1
ATOM 1890 C CA . ILE A 1 246 ? -4.896 2.950 -4.759 1.00 85.88 246 ILE A CA 1
ATOM 1891 C C . ILE A 1 246 ? -4.528 4.197 -3.964 1.00 85.88 246 ILE A C 1
ATOM 1893 O O . ILE A 1 246 ? -4.145 4.099 -2.800 1.00 85.88 246 ILE A O 1
ATOM 1897 N N . GLN A 1 247 ? -4.636 5.373 -4.579 1.00 84.19 247 GLN A N 1
ATOM 1898 C CA . GLN A 1 247 ? -4.308 6.626 -3.908 1.00 84.19 247 GLN A CA 1
ATOM 1899 C C . GLN A 1 247 ? -5.333 6.961 -2.819 1.00 84.19 247 GLN A C 1
ATOM 1901 O O . GLN A 1 247 ? -4.939 7.473 -1.768 1.00 84.19 247 GLN A O 1
ATOM 1906 N N . TYR A 1 248 ? -6.616 6.639 -3.040 1.00 85.56 248 TYR A N 1
ATOM 1907 C CA . TYR A 1 248 ? -7.664 6.728 -2.016 1.00 85.56 248 TYR A CA 1
ATOM 1908 C C . TYR A 1 248 ? -7.385 5.777 -0.851 1.00 85.56 248 TYR A C 1
ATOM 1910 O O . TYR A 1 248 ? -7.454 6.198 0.300 1.00 85.56 248 TYR A O 1
ATOM 1918 N N . ALA A 1 249 ? -7.024 4.524 -1.140 1.00 88.19 249 ALA A N 1
ATOM 1919 C CA . ALA A 1 249 ? -6.682 3.530 -0.132 1.00 88.19 249 ALA A CA 1
ATOM 1920 C C . ALA A 1 249 ? -5.472 3.984 0.696 1.00 88.19 249 ALA A C 1
ATOM 1922 O O . ALA A 1 249 ? -5.579 4.141 1.908 1.00 88.19 249 ALA A O 1
ATOM 1923 N N . ALA A 1 250 ? -4.343 4.281 0.048 1.00 87.56 250 ALA A N 1
ATOM 1924 C CA . ALA A 1 250 ? -3.126 4.713 0.731 1.00 87.56 250 ALA A CA 1
ATOM 1925 C C . ALA A 1 250 ? -3.381 5.924 1.643 1.00 87.56 250 ALA A C 1
ATOM 1927 O O . ALA A 1 250 ? -2.949 5.945 2.794 1.00 87.56 250 ALA A O 1
ATOM 1928 N N . LEU A 1 251 ? -4.138 6.912 1.154 1.00 87.50 251 LEU A N 1
ATOM 1929 C CA . LEU A 1 251 ? -4.480 8.099 1.931 1.00 87.50 251 LEU A CA 1
ATOM 1930 C C . LEU A 1 251 ? -5.427 7.785 3.093 1.00 87.50 251 LEU A C 1
ATOM 1932 O O . LEU A 1 251 ? -5.212 8.275 4.199 1.00 87.50 251 LEU A O 1
ATOM 1936 N N . ALA A 1 252 ? -6.463 6.976 2.866 1.00 87.38 252 ALA A N 1
ATOM 1937 C CA . ALA A 1 252 ? -7.432 6.625 3.898 1.00 87.38 252 ALA A CA 1
ATOM 1938 C C . ALA A 1 252 ? -6.772 5.843 5.038 1.00 87.38 252 ALA A C 1
ATOM 1940 O O . ALA A 1 252 ? -6.969 6.185 6.200 1.00 87.38 252 ALA A O 1
ATOM 1941 N N . TRP A 1 253 ? -5.945 4.847 4.724 1.00 91.44 253 TRP A N 1
ATOM 1942 C CA . TRP A 1 253 ? -5.270 4.036 5.738 1.00 91.44 253 TRP A CA 1
ATOM 1943 C C . TRP A 1 253 ? -4.222 4.803 6.552 1.00 91.44 253 TRP A C 1
ATOM 1945 O O . TRP A 1 253 ? -3.973 4.444 7.698 1.00 91.44 253 TRP A O 1
ATOM 1955 N N . ASP A 1 254 ? -3.629 5.861 5.997 1.00 88.38 254 ASP A N 1
ATOM 1956 C CA . ASP A 1 254 ? -2.651 6.692 6.712 1.00 88.38 254 ASP A CA 1
ATOM 1957 C C . ASP A 1 254 ? -3.318 7.774 7.589 1.00 88.38 254 ASP A C 1
ATOM 1959 O O . ASP A 1 254 ? -2.698 8.307 8.507 1.00 88.38 254 ASP A O 1
ATOM 1963 N N . THR A 1 255 ? -4.589 8.118 7.330 1.00 84.81 255 THR A N 1
ATOM 1964 C CA . THR A 1 255 ? -5.210 9.337 7.892 1.00 84.81 255 THR A CA 1
ATOM 1965 C C . THR A 1 255 ? -6.553 9.135 8.589 1.00 84.81 255 THR A C 1
ATOM 1967 O O . THR A 1 255 ? -7.006 10.034 9.305 1.00 84.81 255 THR A O 1
ATOM 1970 N N . ALA A 1 256 ? -7.204 7.989 8.396 1.00 86.25 256 ALA A N 1
ATOM 1971 C CA . ALA A 1 256 ? -8.561 7.730 8.854 1.00 86.25 256 ALA A CA 1
ATOM 1972 C C . ALA A 1 256 ? -8.663 6.440 9.669 1.00 86.25 256 ALA A C 1
ATOM 1974 O O . ALA A 1 256 ? -7.846 5.528 9.559 1.00 86.25 256 ALA A O 1
ATOM 1975 N N . GLU A 1 257 ? -9.728 6.338 10.463 1.00 88.81 257 GLU A N 1
ATOM 1976 C CA . GLU A 1 257 ? -10.123 5.049 11.016 1.00 88.81 257 GLU A CA 1
ATOM 1977 C C . GLU A 1 257 ? -10.898 4.261 9.956 1.00 88.81 257 GLU A C 1
ATOM 1979 O O . GLU A 1 257 ? -11.917 4.733 9.449 1.00 88.81 257 GLU A O 1
ATOM 1984 N N . ILE A 1 258 ? -10.436 3.050 9.643 1.00 93.06 258 ILE A N 1
ATOM 1985 C CA . ILE A 1 258 ? -11.039 2.210 8.606 1.00 93.06 258 ILE A CA 1
ATOM 1986 C C . ILE A 1 258 ? -12.053 1.229 9.195 1.00 93.06 258 ILE A C 1
ATOM 1988 O O . ILE A 1 258 ? -11.806 0.591 10.224 1.00 93.06 258 ILE A O 1
ATOM 1992 N N . GLN A 1 259 ? -13.183 1.072 8.510 1.00 91.31 259 GLN A N 1
ATOM 1993 C CA . GLN A 1 259 ? -14.124 -0.033 8.680 1.00 91.31 259 GLN A CA 1
ATOM 1994 C C . GLN A 1 259 ? -14.382 -0.703 7.331 1.00 91.31 259 GLN A C 1
ATOM 1996 O O . GLN A 1 259 ? -14.280 -0.069 6.281 1.00 91.31 259 GLN A O 1
ATOM 2001 N N . ILE A 1 260 ? -14.713 -1.992 7.363 1.00 92.31 260 ILE A N 1
ATOM 2002 C CA . ILE A 1 260 ? -14.978 -2.775 6.159 1.00 92.31 260 ILE A CA 1
ATOM 2003 C C . ILE A 1 260 ? -16.388 -3.333 6.216 1.00 92.31 260 ILE A C 1
ATOM 2005 O O . ILE A 1 260 ? -16.813 -3.876 7.235 1.00 92.31 260 ILE A O 1
ATOM 2009 N N . LEU A 1 261 ? -17.089 -3.224 5.094 1.00 88.31 261 LEU A N 1
ATOM 2010 C CA . LEU A 1 261 ? -18.369 -3.870 4.872 1.00 88.31 261 LEU A CA 1
ATOM 2011 C C . LEU A 1 261 ? -18.184 -4.970 3.824 1.00 88.31 261 LEU A C 1
ATOM 2013 O O . LEU A 1 261 ? -17.818 -4.695 2.683 1.00 88.31 261 LEU A O 1
ATOM 2017 N N . SER A 1 262 ? -18.410 -6.223 4.221 1.00 86.69 262 SER A N 1
ATOM 2018 C CA . SER A 1 262 ? -18.390 -7.357 3.293 1.00 86.69 262 SER A CA 1
ATOM 2019 C C . SER A 1 262 ? -19.681 -7.382 2.481 1.00 86.69 262 SER A C 1
ATOM 2021 O O . SER A 1 262 ? -20.774 -7.276 3.045 1.00 86.69 262 SER A O 1
ATOM 2023 N N . ARG A 1 263 ? -19.563 -7.502 1.157 1.00 81.25 263 ARG A N 1
ATOM 2024 C CA . ARG A 1 263 ? -20.711 -7.620 0.258 1.00 81.25 263 ARG A CA 1
ATOM 2025 C C . ARG A 1 263 ? -21.087 -9.076 0.061 1.00 81.25 263 ARG A C 1
ATOM 2027 O O . ARG A 1 263 ? -20.231 -9.955 -0.043 1.00 81.25 263 ARG A O 1
ATOM 2034 N N . HIS A 1 264 ? -22.386 -9.334 -0.055 1.00 72.50 264 HIS A N 1
ATOM 2035 C CA . HIS A 1 264 ? -22.842 -10.665 -0.411 1.00 72.50 264 HIS A CA 1
ATOM 2036 C C . HIS A 1 264 ? -22.488 -10.961 -1.876 1.00 72.50 264 HIS A C 1
ATOM 2038 O O . HIS A 1 264 ? -22.597 -10.087 -2.733 1.00 72.50 264 HIS A O 1
ATOM 2044 N N . LYS A 1 265 ? -22.123 -12.209 -2.201 1.00 63.84 265 LYS A N 1
ATOM 2045 C CA . LYS A 1 265 ? -21.751 -12.604 -3.577 1.00 63.84 265 LYS A CA 1
ATOM 2046 C C . LYS A 1 265 ? -22.853 -12.333 -4.613 1.00 63.84 265 LYS A C 1
ATOM 2048 O O . LYS A 1 265 ? -22.563 -12.161 -5.787 1.00 63.84 265 LYS A O 1
ATOM 2053 N N . SER A 1 266 ? -24.119 -12.261 -4.192 1.00 58.84 266 SER A N 1
ATOM 2054 C CA . SER A 1 266 ? -25.240 -11.913 -5.081 1.00 58.84 266 SER A CA 1
ATOM 2055 C C . SER A 1 266 ? -25.395 -10.412 -5.349 1.00 58.84 266 SER A C 1
ATOM 2057 O O . SER A 1 266 ? -26.123 -10.043 -6.269 1.00 58.84 266 SER A O 1
ATOM 2059 N N . ASP A 1 267 ? -24.743 -9.542 -4.572 1.00 60.84 267 ASP A N 1
ATOM 2060 C CA . ASP A 1 267 ? -24.795 -8.087 -4.775 1.00 60.84 267 ASP A CA 1
ATOM 2061 C C . ASP A 1 267 ? -23.967 -7.639 -5.995 1.00 60.84 267 ASP A C 1
ATOM 2063 O O . ASP A 1 267 ? -24.015 -6.473 -6.387 1.00 60.84 267 ASP A O 1
ATOM 2067 N N . GLU A 1 268 ? -23.282 -8.574 -6.668 1.00 52.56 268 GLU A N 1
ATOM 2068 C CA . GLU A 1 268 ? -22.612 -8.358 -7.957 1.00 52.56 268 GLU A CA 1
ATOM 2069 C C . GLU A 1 268 ? -23.575 -7.907 -9.077 1.00 52.56 268 GLU A C 1
ATOM 2071 O O . GLU A 1 268 ? -23.128 -7.338 -10.073 1.00 52.56 268 GLU A O 1
ATOM 2076 N N . GLN A 1 269 ? -24.895 -8.114 -8.932 1.00 45.28 269 GLN A N 1
ATOM 2077 C CA . GLN A 1 269 ? -25.880 -7.844 -9.994 1.00 45.28 269 GLN A CA 1
ATOM 2078 C C . GLN A 1 269 ? -26.729 -6.572 -9.840 1.00 45.28 269 GLN A C 1
ATOM 2080 O O . GLN A 1 269 ? -27.413 -6.188 -10.794 1.00 45.28 269 GLN A O 1
ATOM 2085 N N . THR A 1 270 ? -26.724 -5.868 -8.706 1.00 43.31 270 THR A N 1
ATOM 2086 C CA . THR A 1 270 ? -27.661 -4.743 -8.516 1.00 43.31 270 THR A CA 1
ATOM 2087 C C . THR A 1 270 ? -27.115 -3.408 -9.026 1.00 43.31 270 THR A C 1
ATOM 2089 O O . THR A 1 270 ? -26.923 -2.470 -8.261 1.00 43.31 270 THR A O 1
ATOM 2092 N N . SER A 1 271 ? -26.931 -3.293 -10.346 1.00 40.66 271 SER A N 1
ATOM 2093 C CA . SER A 1 271 ? -27.022 -1.999 -11.053 1.00 40.66 271 SER A CA 1
ATOM 2094 C C . SER A 1 271 ? -28.438 -1.711 -11.583 1.00 40.66 271 SER A C 1
ATOM 2096 O O . SER A 1 271 ? -28.702 -0.656 -12.147 1.00 40.66 271 SER A O 1
ATOM 2098 N N . ARG A 1 272 ? -29.397 -2.614 -11.342 1.00 34.31 272 ARG A N 1
ATOM 2099 C CA . ARG A 1 272 ? -30.836 -2.380 -11.520 1.00 34.31 272 ARG A CA 1
ATOM 2100 C C . ARG A 1 272 ? -31.576 -2.744 -10.238 1.00 34.31 272 ARG A C 1
ATOM 2102 O O . ARG A 1 272 ? -32.017 -3.876 -10.077 1.00 34.31 272 ARG A O 1
ATOM 2109 N N . ARG A 1 273 ? -31.714 -1.800 -9.313 1.00 37.72 273 ARG A N 1
ATOM 2110 C CA . ARG A 1 273 ? -32.885 -1.805 -8.432 1.00 37.72 273 ARG A CA 1
ATOM 2111 C C . ARG A 1 273 ? -33.805 -0.720 -8.955 1.00 37.72 273 ARG A C 1
ATOM 2113 O O . ARG A 1 273 ? -33.408 0.442 -8.991 1.00 37.72 273 ARG A O 1
ATOM 2120 N N . ASP A 1 274 ? -34.995 -1.119 -9.394 1.00 35.00 274 ASP A N 1
ATOM 2121 C CA . ASP A 1 274 ? -36.107 -0.182 -9.497 1.00 35.00 274 ASP A CA 1
ATOM 2122 C C . ASP A 1 274 ? -36.255 0.506 -8.130 1.00 35.00 274 ASP A C 1
ATOM 2124 O O . ASP A 1 274 ? -36.060 -0.156 -7.100 1.00 35.00 274 ASP A O 1
ATOM 2128 N N . PRO A 1 275 ? -36.518 1.822 -8.086 1.00 35.84 275 PRO A N 1
ATOM 2129 C CA . PRO A 1 275 ? -36.670 2.529 -6.825 1.00 35.84 275 PRO A CA 1
ATOM 2130 C C . PRO A 1 275 ? -37.712 1.805 -5.974 1.00 35.84 275 PRO A C 1
ATOM 2132 O O . PRO A 1 275 ? -38.830 1.540 -6.421 1.00 35.84 275 PRO A O 1
ATOM 2135 N N . VAL A 1 276 ? -37.317 1.444 -4.752 1.00 42.59 276 VAL A N 1
ATOM 2136 C CA . VAL A 1 276 ? -38.223 0.856 -3.768 1.00 42.59 276 VAL A CA 1
ATOM 2137 C C . VAL A 1 276 ? -39.328 1.877 -3.533 1.00 42.59 276 VAL A C 1
ATOM 2139 O O . VAL A 1 276 ? -39.075 2.963 -3.017 1.00 42.59 276 VAL A O 1
ATOM 2142 N N . ASN A 1 277 ? -40.541 1.544 -3.967 1.00 34.69 277 ASN A N 1
ATOM 2143 C CA . ASN A 1 277 ? -41.716 2.355 -3.709 1.00 34.69 277 ASN A CA 1
ATOM 2144 C C . ASN A 1 277 ? -42.030 2.262 -2.208 1.00 34.69 277 ASN A C 1
ATOM 2146 O O . ASN A 1 277 ? -42.525 1.237 -1.736 1.00 34.69 277 ASN A O 1
ATOM 2150 N N . LEU A 1 278 ? -41.665 3.312 -1.470 1.00 44.16 278 LEU A N 1
ATOM 2151 C CA . LEU A 1 278 ? -41.854 3.418 -0.024 1.00 44.16 278 LEU A CA 1
ATOM 2152 C C . LEU A 1 278 ? -43.323 3.649 0.370 1.00 44.16 278 LEU A C 1
ATOM 2154 O O . LEU A 1 278 ? -43.629 3.570 1.552 1.00 44.16 278 LEU A O 1
ATOM 2158 N N . ASP A 1 279 ? -44.245 3.809 -0.586 1.00 40.31 279 ASP A N 1
ATOM 2159 C CA . ASP A 1 279 ? -45.679 4.009 -0.316 1.00 40.31 279 ASP A CA 1
ATOM 2160 C C . ASP A 1 279 ? -46.442 2.695 -0.033 1.00 40.31 279 ASP A C 1
ATOM 2162 O O . ASP A 1 279 ? -47.667 2.634 -0.145 1.00 40.31 279 ASP A O 1
ATOM 2166 N N . LYS A 1 280 ? -45.737 1.604 0.291 1.00 41.53 280 LYS A N 1
ATOM 2167 C CA . LYS A 1 280 ? -46.338 0.292 0.607 1.00 41.53 280 LYS A CA 1
ATOM 2168 C C . LYS A 1 280 ? -45.985 -0.253 1.993 1.00 41.53 280 LYS A C 1
ATOM 2170 O O . LYS A 1 280 ? -46.057 -1.466 2.194 1.00 41.53 280 LYS A O 1
ATOM 2175 N N . TRP A 1 281 ? -45.659 0.627 2.935 1.00 43.56 281 TRP A N 1
ATOM 2176 C CA . TRP A 1 281 ? -45.624 0.309 4.364 1.00 43.56 281 TRP A CA 1
ATOM 2177 C C . TRP A 1 281 ? -46.472 1.303 5.145 1.00 43.56 281 TRP A C 1
ATOM 2179 O O . TRP A 1 281 ? -46.255 2.520 4.963 1.00 43.56 281 TRP A O 1
#

pLDDT: mean 72.31, std 22.84, range [24.56, 96.19]